Protein 4WZZ (pdb70)

Radius of gyration: 19.36 Å; Cα contacts (8 Å, |Δi|>4): 761; chains: 1; bounding box: 37×47×55 Å

B-factor: mean 23.38, std 11.38, range [6.38, 70.56]

Secondary structure (DSSP, 8-state):
-----EEEEE-S-SS-HHHHHHHHHHHHHHHHTT-EEEEE--SSSSHHHHHHHHHHHHHHT-SEEEE--SSSSTTHHHHHHHHHTT-EEEEESSPPPGGG-S-EEESS-HHHHHHH--HHHHHTTS-EEEEEEES-TT-HHHHHHHH------GGGTTEEEEEEEE-TT-HHHHHHHHHHHHHH-TT--EEEE-STTT--HHHHHHHTT-TTTSEEEES--TT--TTB-SSTT-SB---B--HHHHHHHHHHHHHHHHHTS--S-TT-EEE-S-TTSTBTTEEE-EE-TTSSEEEE----B---TTTHHHHHTT-

Organism: Lachnoclostridium phytofermentans (strain ATCC 700394 / DSM 18823 / ISDg) (NCBI:txid357809)

Structure (mmCIF, N/CA/C/O backbone):
data_4WZZ
#
_entry.id   4WZZ
#
_cell.length_a   87.625
_cell.length_b   87.625
_cell.length_c   83.982
_cell.angle_alpha   90.000
_cell.angle_beta   90.000
_cell.angle_gamma   90.000
#
_symmetry.space_group_name_H-M   'P 43 21 2'
#
loop_
_entity.id
_entity.type
_entity.pdbx_description
1 polymer 'Putative sugar ABC transporter, substrate-binding protein'
2 non-polymer alpha-L-rhamnopyranose
3 non-polymer 1,2-ETHANEDIOL
4 water water
#
loop_
_atom_site.group_PDB
_atom_site.id
_atom_site.type_symbol
_atom_site.label_atom_id
_atom_site.label_alt_id
_atom_site.label_comp_id
_atom_site.label_asym_id
_atom_site.label_entity_id
_atom_site.label_seq_id
_atom_site.pdbx_PDB_ins_code
_atom_site.Cartn_x
_atom_site.Cartn_y
_atom_site.Cartn_z
_atom_site.occupancy
_atom_site.B_iso_or_equiv
_atom_site.auth_seq_id
_atom_site.auth_comp_id
_atom_site.auth_asym_id
_atom_site.auth_atom_id
_atom_site.pdbx_PDB_model_num
ATOM 1 N N . TYR A 1 51 ? 76.125 23.973 39.947 1.00 33.07 47 TYR A N 1
ATOM 2 C CA . TYR A 1 51 ? 74.848 24.488 39.427 1.00 31.09 47 TYR A CA 1
ATOM 3 C C . TYR A 1 51 ? 73.650 23.558 39.588 1.00 32.08 47 TYR A C 1
ATOM 4 O O . TYR A 1 51 ? 72.551 23.863 39.114 1.00 25.61 47 TYR A O 1
ATOM 21 N N . ALA A 1 52 ? 73.837 22.423 40.247 1.00 29.86 48 ALA A N 1
ATOM 22 C CA . ALA A 1 52 ? 72.705 21.529 40.482 1.00 31.04 48 ALA A CA 1
ATOM 23 C C . ALA A 1 52 ? 71.626 22.294 41.241 1.00 27.60 48 ALA A C 1
ATOM 24 O O . ALA A 1 52 ? 71.927 23.059 42.159 1.00 28.53 48 ALA A O 1
ATOM 31 N N . THR A 1 53 ? 70.369 22.101 40.854 1.00 25.80 49 THR A N 1
ATOM 32 C CA . THR A 1 53 ? 69.274 22.812 41.502 1.00 25.54 49 THR A CA 1
ATOM 33 C C . THR A 1 53 ? 68.049 21.933 41.415 1.00 25.66 49 THR A C 1
ATOM 34 O O . THR A 1 53 ? 67.935 21.108 40.501 1.00 26.70 49 THR A O 1
ATOM 45 N N . THR A 1 54 ? 67.146 22.068 42.371 1.00 26.41 50 THR A N 1
ATOM 46 C CA . THR A 1 54 ? 65.831 21.447 42.223 1.00 26.16 50 THR A CA 1
ATOM 47 C C . THR A 1 54 ? 64.714 22.480 42.313 1.00 25.55 50 THR A C 1
ATOM 48 O O . THR A 1 54 ? 63.545 22.131 42.463 1.00 25.82 50 THR A O 1
ATOM 59 N N . ALA A 1 55 ? 65.072 23.749 42.154 1.00 24.80 51 ALA A N 1
ATOM 60 C CA . ALA A 1 55 ? 64.126 24.829 42.349 1.00 24.38 51 ALA A CA 1
ATOM 61 C C . ALA A 1 55 ? 63.306 25.083 41.091 1.00 26.21 51 ALA A C 1
ATOM 62 O O . ALA A 1 55 ? 63.569 24.510 40.029 1.00 22.83 51 ALA A O 1
ATOM 69 N N . THR A 1 56 ? 62.318 25.960 41.228 1.00 23.03 52 THR A N 1
ATOM 70 C CA . THR A 1 56 ? 61.428 26.300 40.128 1.00 22.14 52 THR A CA 1
ATOM 71 C C . THR A 1 56 ? 61.639 27.760 39.720 1.00 21.24 52 THR A C 1
ATOM 72 O O . THR A 1 56 ? 61.609 28.659 40.551 1.00 21.54 52 THR A O 1
ATOM 83 N N . TYR A 1 57 ? 61.864 27.974 38.431 1.00 20.26 53 TYR A N 1
ATOM 84 C CA . TYR A 1 57 ? 62.270 29.277 37.930 1.00 19.43 53 TYR A CA 1
ATOM 85 C C . TYR A 1 57 ? 61.287 29.737 36.871 1.00 22.32 53 TYR A C 1
ATOM 86 O O . TYR A 1 57 ? 61.089 29.031 35.885 1.00 20.70 53 TYR A O 1
ATOM 104 N N . ALA A 1 58 ? 60.671 30.896 37.093 1.00 20.09 54 ALA A N 1
ATOM 105 C CA . ALA A 1 58 ? 59.772 31.524 36.109 1.00 21.22 54 ALA A CA 1
ATOM 106 C C . ALA A 1 58 ? 60.508 32.552 35.279 1.00 16.89 54 ALA A C 1
ATOM 107 O O . ALA A 1 58 ? 61.125 33.475 35.828 1.00 19.10 54 ALA A O 1
ATOM 114 N N . ILE A 1 59 ? 60.429 32.432 33.952 1.00 16.16 55 ILE A N 1
ATOM 115 C CA . ILE A 1 59 ? 60.909 33.508 33.104 1.00 15.36 55 ILE A CA 1
ATOM 116 C C . ILE A 1 59 ? 59.704 34.155 32.462 1.00 15.01 55 ILE A C 1
ATOM 117 O O . ILE A 1 59 ? 58.839 33.481 31.911 1.00 16.22 55 ILE A O 1
ATOM 133 N N . ILE A 1 60 ? 59.650 35.474 32.586 1.00 14.82 56 ILE A N 1
ATOM 134 C CA . ILE A 1 60 ? 58.571 36.267 32.039 1.00 15.20 56 ILE A CA 1
ATOM 135 C C . ILE A 1 60 ? 59.181 37.170 30.995 1.00 13.78 56 ILE A C 1
ATOM 136 O O . ILE A 1 60 ? 59.917 38.100 31.324 1.00 13.75 56 ILE A O 1
ATOM 152 N N . VAL A 1 61 ? 58.961 36.846 29.730 1.00 13.25 57 VAL A N 1
ATOM 153 C CA . VAL A 1 61 ? 59.547 37.646 28.668 1.00 12.56 57 VAL A CA 1
ATOM 154 C C . VAL A 1 61 ? 58.677 38.891 28.437 1.00 12.45 57 VAL A C 1
ATOM 155 O O . VAL A 1 61 ? 57.676 39.067 29.100 1.00 12.94 57 VAL A O 1
ATOM 168 N N . LYS A 1 62 ? 59.058 39.760 27.506 1.00 13.54 58 LYS A N 1
ATOM 169 C CA . LYS A 1 62 ? 58.275 40.968 27.277 1.00 11.89 58 LYS A CA 1
ATOM 170 C C . LYS A 1 62 ? 56.884 40.638 26.734 1.00 12.00 58 LYS A C 1
ATOM 171 O O . LYS A 1 62 ? 55.890 41.220 27.137 1.00 13.67 58 LYS A O 1
ATOM 190 N N . SER A 1 63 ? 56.814 39.726 25.771 1.00 11.73 59 SER A N 1
ATOM 191 C CA . SER A 1 63 ? 55.564 39.509 25.062 1.00 11.89 59 SER A CA 1
ATOM 192 C C . SER A 1 63 ? 55.547 38.276 24.180 1.00 11.83 59 SER A C 1
ATOM 193 O O . SER A 1 63 ? 56.590 37.773 23.760 1.00 14.54 59 SER A O 1
ATOM 201 N N . ALA A 1 64 ? 54.331 37.826 23.897 1.00 12.28 60 ALA A N 1
ATOM 202 C CA . ALA A 1 64 ? 54.071 36.781 22.901 1.00 12.40 60 ALA A CA 1
ATOM 203 C C . ALA A 1 64 ? 54.333 37.297 21.490 1.00 11.90 60 ALA A C 1
ATOM 204 O O . ALA A 1 64 ? 54.345 38.496 21.257 1.00 16.33 60 ALA A O 1
ATOM 211 N N . GLY A 1 65 ? 54.514 36.363 20.563 1.00 11.96 61 GLY A N 1
A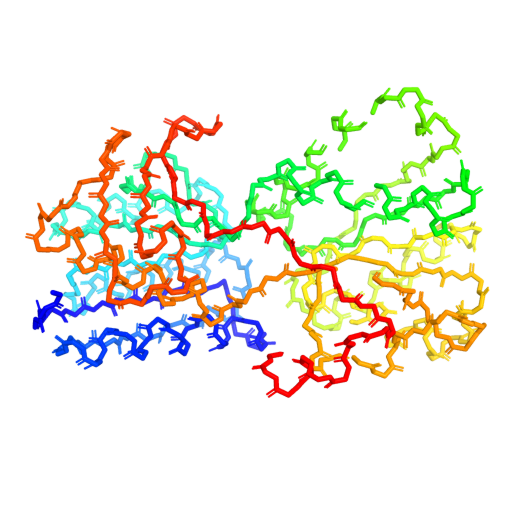TOM 212 C CA . GLY A 1 65 ? 54.501 36.690 19.155 1.00 15.39 61 GLY A CA 1
ATOM 213 C C . GLY A 1 65 ? 55.816 37.288 18.706 1.00 18.59 61 GLY A C 1
ATOM 214 O O . GLY A 1 65 ? 55.860 37.971 17.689 1.00 21.04 61 GLY A O 1
ATOM 218 N N . ASN A 1 66 ? 56.879 37.048 19.463 1.00 12.51 62 ASN A N 1
ATOM 219 C CA . ASN A 1 66 ? 58.201 37.618 19.149 1.00 11.01 62 ASN A CA 1
ATOM 220 C C . ASN A 1 66 ? 59.270 36.534 19.213 1.00 11.33 62 ASN A C 1
ATOM 221 O O . ASN A 1 66 ? 59.610 36.037 20.284 1.00 10.89 62 ASN A O 1
ATOM 232 N N . PRO A 1 67 ? 59.797 36.117 18.066 1.00 10.47 63 PRO A N 1
ATOM 233 C CA . PRO A 1 67 ? 60.764 35.021 18.056 1.00 10.75 63 PRO A CA 1
ATOM 234 C C . PRO A 1 67 ? 61.999 35.270 18.915 1.00 10.59 63 PRO A C 1
ATOM 235 O O . PRO A 1 67 ? 62.568 34.304 19.437 1.00 13.80 63 PRO A O 1
ATOM 246 N N . TYR A 1 68 ? 62.406 36.534 19.059 1.00 10.17 64 TYR A N 1
ATOM 247 C CA . TYR A 1 68 ? 63.548 36.855 19.903 1.00 10.16 64 TYR A CA 1
ATOM 248 C C . TYR A 1 68 ? 63.260 36.392 21.332 1.00 10.46 64 TYR A C 1
ATOM 249 O O . TYR A 1 68 ? 64.105 35.781 21.988 1.00 10.77 64 TYR A O 1
ATOM 267 N N . ASN A 1 69 ? 62.049 36.649 21.799 1.00 10.47 65 ASN A N 1
ATOM 268 C CA . ASN A 1 69 ? 61.686 36.275 23.166 1.00 12.33 65 ASN A CA 1
ATOM 269 C C . ASN A 1 69 ? 61.624 34.761 23.343 1.00 11.43 65 ASN A C 1
ATOM 270 O O . ASN A 1 69 ? 61.931 34.230 24.412 1.00 12.52 65 ASN A O 1
ATOM 281 N N . GLN A 1 70 ? 61.197 34.062 22.302 1.00 11.41 66 GLN A N 1
ATOM 282 C CA . GLN A 1 70 ? 61.165 32.603 22.365 1.00 11.99 66 GLN A CA 1
ATOM 283 C C . GLN A 1 70 ? 62.565 31.993 22.440 1.00 12.39 66 GLN A C 1
ATOM 284 O O . GLN A 1 70 ? 62.774 30.964 23.104 1.00 15.30 66 GLN A O 1
ATOM 298 N N . LYS A 1 71 ? 63.527 32.606 21.756 1.00 11.83 67 LYS A N 1
ATOM 299 C CA . LYS A 1 71 ? 64.896 32.095 21.787 1.00 13.16 67 LYS A CA 1
ATOM 300 C C . LYS A 1 71 ? 65.512 32.362 23.155 1.00 13.29 67 LYS A C 1
ATOM 301 O O . LYS A 1 71 ? 66.257 31.537 23.679 1.00 13.22 67 LYS A O 1
ATOM 320 N N . GLU A 1 72 ? 65.189 33.524 23.720 1.00 11.90 68 GLU A N 1
ATOM 321 C CA . GLU A 1 72 ? 65.624 33.878 25.063 1.00 12.13 68 GLU A CA 1
ATOM 322 C C . GLU A 1 72 ? 65.085 32.883 26.084 1.00 12.68 68 GLU A C 1
ATOM 323 O O . GLU A 1 72 ? 65.817 32.360 26.935 1.00 13.88 68 GLU A O 1
ATOM 335 N N . SER A 1 73 ? 63.801 32.603 26.003 1.00 12.66 69 SER A N 1
ATOM 336 C CA . SER A 1 73 ? 63.193 31.702 26.969 1.00 13.26 69 SER A CA 1
ATOM 337 C C . SER A 1 73 ? 63.669 30.249 26.775 1.00 15.85 69 SER A C 1
ATOM 338 O O . SER A 1 73 ? 63.810 29.512 27.745 1.00 17.54 69 SER A O 1
ATOM 346 N N . GLU A 1 74 ? 63.945 29.865 25.530 1.00 17.05 70 GLU A N 1
ATOM 347 C CA . GLU A 1 74 ? 64.505 28.545 25.224 1.00 19.62 70 GLU A CA 1
ATOM 348 C C . GLU A 1 74 ? 65.859 28.345 25.909 1.00 16.52 70 GLU A C 1
ATOM 349 O O . GLU A 1 74 ? 66.115 27.298 26.522 1.00 16.90 70 GLU A O 1
ATOM 361 N N . GLY A 1 75 ? 66.720 29.351 25.804 1.00 14.91 71 GLY A N 1
ATOM 362 C CA . GLY A 1 75 ? 68.048 29.289 26.382 1.00 15.56 71 GLY A CA 1
ATOM 363 C C . GLY A 1 75 ? 67.974 29.234 27.893 1.00 19.00 71 GLY A C 1
ATOM 364 O O . GLY A 1 75 ? 68.783 28.568 28.534 1.00 17.85 71 GLY A O 1
ATOM 368 N N . TYR A 1 76 ? 67.004 29.949 28.465 1.00 15.12 72 TYR A N 1
ATOM 369 C CA . TYR A 1 76 ? 66.828 29.982 29.910 1.00 17.29 72 TYR A CA 1
ATOM 370 C C . TYR A 1 76 ? 66.368 28.599 30.395 1.00 16.02 72 TYR A C 1
ATOM 371 O O . TYR A 1 76 ? 66.944 28.017 31.326 1.00 16.70 72 TYR A O 1
ATOM 389 N N . LYS A 1 77 ? 65.330 28.088 29.750 1.00 15.85 73 LYS A N 1
ATOM 390 C CA . LYS A 1 77 ? 64.765 26.791 30.090 1.00 16.58 73 LYS A CA 1
ATOM 391 C C . LYS A 1 77 ? 65.808 25.683 29.938 1.00 21.93 73 LYS A C 1
ATOM 392 O O . LYS A 1 77 ? 65.910 24.790 30.779 1.00 19.99 73 LYS A O 1
ATOM 411 N N . GLN A 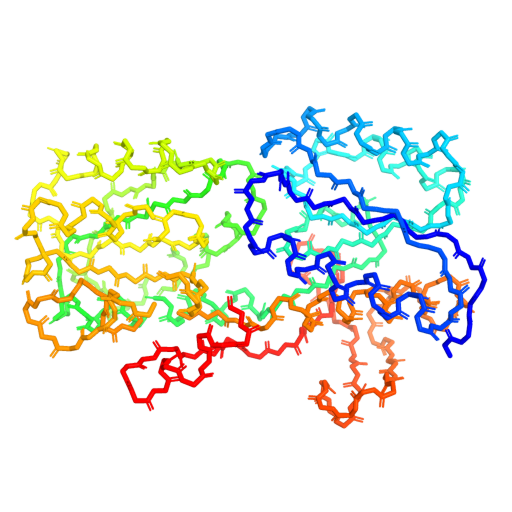1 78 ? 66.598 25.756 28.875 1.00 16.98 74 GLN A N 1
ATOM 412 C CA . GLN A 1 78 ? 67.562 24.701 28.601 1.00 20.21 74 GLN A CA 1
ATOM 413 C C . GLN A 1 78 ? 68.523 24.529 29.774 1.00 22.24 74 GLN A C 1
ATOM 414 O O . GLN A 1 78 ? 68.765 23.406 30.245 1.00 22.56 74 GLN A O 1
ATOM 428 N N . VAL A 1 79 ? 69.052 25.640 30.270 1.00 19.42 75 VAL A N 1
ATOM 429 C CA . VAL A 1 79 ? 70.034 25.587 31.359 1.00 20.19 75 VAL A CA 1
ATOM 430 C C . VAL A 1 79 ? 69.388 25.207 32.690 1.00 23.69 75 VAL A C 1
ATOM 431 O O . VAL A 1 79 ? 69.933 24.387 33.445 1.00 20.70 75 VAL A O 1
ATOM 444 N N . ILE A 1 80 ? 68.214 25.766 32.967 1.00 18.77 76 ILE A N 1
ATOM 445 C CA . ILE A 1 80 ? 67.514 25.442 34.196 1.00 19.36 76 ILE A CA 1
ATOM 446 C C . ILE A 1 80 ? 67.243 23.935 34.293 1.00 20.30 76 ILE A C 1
ATOM 447 O O . ILE A 1 80 ? 67.528 23.289 35.320 1.00 22.37 76 ILE A O 1
ATOM 463 N N . GLU A 1 81 ? 66.686 23.385 33.223 1.00 19.96 77 GLU A N 1
ATOM 464 C CA . GLU A 1 81 ? 66.327 21.971 33.158 1.00 20.80 77 GLU A CA 1
ATOM 465 C C . GLU A 1 81 ? 67.555 21.059 33.154 1.00 21.90 77 GLU A C 1
ATOM 466 O O . GLU A 1 81 ? 67.548 20.003 33.764 1.00 22.63 77 GLU A O 1
ATOM 478 N N . ALA A 1 82 ? 68.596 21.458 32.443 1.00 22.07 78 ALA A N 1
ATOM 479 C CA . ALA A 1 82 ? 69.814 20.653 32.377 1.00 25.97 78 ALA A CA 1
ATOM 480 C C . ALA A 1 82 ? 70.377 20.436 33.762 1.00 27.18 78 ALA A C 1
ATOM 481 O O . ALA A 1 82 ? 71.002 19.411 34.036 1.00 31.36 78 ALA A O 1
ATOM 488 N N . ASN A 1 83 ? 70.152 21.398 34.643 1.00 22.66 79 ASN A N 1
ATOM 489 C CA . ASN A 1 83 ? 70.728 21.344 35.976 1.00 24.48 79 ASN A CA 1
ATOM 490 C C . ASN A 1 83 ? 69.748 20.902 37.056 1.00 24.32 79 ASN A C 1
ATOM 491 O O . ASN A 1 83 ? 70.056 20.970 38.244 1.00 26.56 79 ASN A O 1
ATOM 502 N N . GLY A 1 84 ? 68.571 20.463 36.620 1.00 24.29 80 GLY A N 1
ATOM 503 C CA . GLY A 1 84 ? 67.631 19.781 37.496 1.00 24.53 80 GLY A CA 1
ATOM 504 C C . GLY A 1 84 ? 66.455 20.629 37.946 1.00 26.32 80 GLY A C 1
ATOM 505 O O . GLY A 1 84 ? 65.576 20.153 38.636 1.00 24.62 80 GLY A O 1
ATOM 509 N N . GLY A 1 85 ? 66.415 21.888 37.553 1.00 24.04 81 GLY A N 1
ATOM 510 C CA . GLY A 1 85 ? 65.301 22.723 37.961 1.00 22.57 81 GLY A CA 1
ATOM 511 C C . GLY A 1 85 ? 64.104 22.594 37.053 1.00 22.07 81 GLY A C 1
ATOM 512 O O . GLY A 1 85 ? 64.164 21.954 35.995 1.00 21.92 81 GLY A O 1
ATOM 516 N N . LYS A 1 86 ? 63.006 23.219 37.469 1.00 24.47 82 LYS A N 1
ATOM 517 C CA . LYS A 1 86 ? 61.803 23.321 36.658 1.00 21.47 82 LYS A CA 1
ATOM 518 C C . LYS A 1 86 ? 61.735 24.739 36.127 1.00 20.38 82 LYS A C 1
ATOM 519 O O . LYS A 1 86 ? 62.029 25.684 36.855 1.00 20.28 82 LYS A O 1
ATOM 538 N N . CYS A 1 87 ? 61.369 24.881 34.860 1.00 19.67 83 CYS A N 1
ATOM 539 C CA . CYS A 1 87 ? 61.223 26.207 34.271 1.00 18.69 83 CYS A CA 1
ATOM 540 C C . CYS A 1 87 ? 59.804 26.419 33.774 1.00 24.02 83 CYS A C 1
ATOM 541 O O . CYS A 1 87 ? 59.238 25.561 33.082 1.00 20.07 83 CYS A O 1
ATOM 549 N N . VAL A 1 88 ? 59.226 27.554 34.156 1.00 18.26 84 VAL A N 1
ATOM 550 C CA . VAL A 1 88 ? 57.909 27.944 33.674 1.00 18.12 84 VAL A CA 1
ATOM 551 C C . VAL A 1 88 ? 58.081 29.213 32.860 1.00 17.30 84 VAL A C 1
ATOM 552 O O . VAL A 1 88 ? 58.587 30.220 33.368 1.00 17.77 84 VAL A O 1
ATOM 565 N N . ILE A 1 89 ? 57.679 29.165 31.588 1.00 16.67 85 ILE A N 1
ATOM 566 C CA . ILE A 1 89 ? 57.781 30.342 30.712 1.00 16.35 85 ILE A CA 1
ATOM 567 C C . ILE A 1 89 ? 56.421 31.011 30.607 1.00 15.84 85 ILE A C 1
ATOM 568 O O . ILE A 1 89 ? 55.396 30.333 30.458 1.00 18.39 85 ILE A O 1
ATOM 584 N N . GLN A 1 90 ? 56.403 32.335 30.685 1.00 15.41 86 GLN A N 1
ATOM 585 C CA . GLN A 1 90 ? 55.204 33.098 30.415 1.00 15.45 86 GLN A CA 1
ATOM 586 C C . GLN A 1 90 ? 55.479 34.187 29.394 1.00 14.60 86 GLN A C 1
ATOM 587 O O . GLN A 1 90 ? 56.513 34.878 29.441 1.00 14.10 86 GLN A O 1
ATOM 601 N N . GLU A 1 91 ? 54.518 34.315 28.483 1.00 14.71 87 GLU A N 1
ATOM 602 C CA . GLU A 1 91 ? 54.548 35.295 27.415 1.00 13.87 87 GLU A CA 1
ATOM 603 C C . GLU A 1 91 ? 53.354 36.231 27.608 1.00 14.21 87 GLU A C 1
ATOM 604 O O . GLU A 1 91 ? 52.207 35.835 27.363 1.00 15.53 87 GLU A O 1
ATOM 616 N N . PRO A 1 92 ? 53.607 37.466 28.074 1.00 14.33 88 PRO A N 1
ATOM 617 C CA . PRO A 1 92 ? 52.495 38.428 28.176 1.00 14.43 88 PRO A CA 1
ATOM 618 C C . PRO A 1 92 ? 51.788 38.626 26.832 1.00 14.21 88 PRO A C 1
ATOM 619 O O . PRO A 1 92 ? 52.419 38.628 25.776 1.00 13.75 88 PRO A O 1
ATOM 630 N N . LYS A 1 93 ? 50.468 38.789 26.878 1.00 14.91 89 LYS A N 1
ATOM 631 C CA . LYS A 1 93 ? 49.673 38.951 25.662 1.00 19.42 89 LYS A CA 1
ATOM 632 C C . LYS A 1 93 ? 50.170 40.110 24.806 1.00 20.92 89 LYS A C 1
ATOM 633 O O . LYS A 1 93 ? 50.219 40.013 23.575 1.00 19.32 89 LYS A O 1
ATOM 652 N N A SER A 1 94 ? 50.537 41.201 25.471 0.20 20.50 90 SER A N 1
ATOM 653 N N B SER A 1 94 ? 50.520 41.209 25.460 0.80 20.19 90 SER A N 1
ATOM 654 C CA A SER A 1 94 ? 51.093 42.373 24.810 0.20 18.17 90 SER A CA 1
ATOM 655 C CA B SER A 1 94 ? 51.110 42.354 24.785 0.80 18.61 90 SER A CA 1
ATOM 656 C C A SER A 1 94 ? 52.278 42.892 25.618 0.20 16.30 90 SER A C 1
ATOM 657 C C B SER A 1 94 ? 52.279 42.884 25.611 0.80 15.24 90 SER A C 1
ATOM 658 O O A SER A 1 94 ? 52.432 42.551 26.792 0.20 16.69 90 SER A O 1
ATOM 659 O O B SER A 1 94 ? 52.425 42.543 26.788 0.80 15.68 90 SER A O 1
ATOM 674 N N . ALA A 1 95 ? 53.112 43.715 24.992 1.00 13.73 91 ALA A N 1
ATOM 675 C CA . ALA A 1 95 ? 54.318 44.205 25.638 1.00 13.12 91 ALA A CA 1
ATOM 676 C C . ALA A 1 95 ? 54.059 45.377 26.563 1.00 15.59 91 ALA A C 1
ATOM 677 O O . ALA A 1 95 ? 54.696 46.426 26.451 1.00 15.63 91 ALA A O 1
ATOM 685 N N . THR A 1 96 ? 53.133 45.175 27.491 1.00 15.70 92 THR A N 1
ATOM 686 C CA . THR A 1 96 ? 52.728 46.203 28.438 1.00 18.06 92 THR A CA 1
ATOM 687 C C . THR A 1 96 ? 52.972 45.774 29.878 1.00 18.89 92 THR A C 1
ATOM 688 O O . THR A 1 96 ? 53.099 44.587 30.183 1.00 18.32 92 THR A O 1
ATOM 699 N N . ALA A 1 97 ? 53.049 46.759 30.759 1.00 17.94 93 ALA A N 1
ATOM 700 C CA . ALA A 1 97 ? 53.174 46.508 32.190 1.00 19.21 93 ALA A CA 1
ATOM 701 C C . ALA A 1 97 ? 51.980 45.718 32.729 1.00 19.94 93 ALA A C 1
ATOM 702 O O . ALA A 1 97 ? 52.151 44.749 33.465 1.00 21.16 93 ALA A O 1
ATOM 709 N N . GLU A 1 98 ? 50.773 46.128 32.345 1.00 21.52 94 GLU A N 1
ATOM 710 C CA . GLU A 1 98 ? 49.559 45.463 32.809 1.00 24.17 94 GLU A CA 1
ATOM 711 C C . GLU A 1 98 ? 49.578 43.956 32.547 1.00 26.12 94 GLU A C 1
ATOM 712 O O . GLU A 1 98 ? 49.285 43.170 33.443 1.00 25.00 94 GLU A O 1
ATOM 724 N N . ASP A 1 99 ? 49.919 43.545 31.328 1.00 19.83 95 ASP A N 1
ATOM 725 C CA . ASP A 1 99 ? 49.888 42.124 31.012 1.00 18.64 95 ASP A CA 1
ATOM 726 C C . ASP A 1 99 ? 50.998 41.372 31.726 1.00 24.74 95 ASP A C 1
ATOM 727 O O . ASP A 1 99 ? 50.850 40.199 32.054 1.00 25.02 95 ASP A O 1
ATOM 736 N N . GLN A 1 100 ? 52.099 42.053 32.001 1.00 19.28 96 GLN A N 1
ATOM 737 C CA . GLN A 1 100 ? 53.192 41.453 32.753 1.00 24.66 96 GLN A CA 1
ATOM 738 C C . GLN A 1 100 ? 52.901 41.231 34.221 1.00 27.95 96 GLN A C 1
ATOM 739 O O . GLN A 1 100 ? 53.331 40.242 34.810 1.00 26.92 96 GLN A O 1
ATOM 753 N N . ILE A 1 101 ? 52.194 42.172 34.825 1.00 22.12 97 ILE A N 1
ATOM 754 C CA . ILE A 1 101 ? 51.834 42.065 36.210 1.00 23.05 97 ILE A CA 1
ATOM 755 C C . ILE A 1 101 ? 50.967 40.828 36.412 1.00 21.87 97 ILE A C 1
ATOM 756 O O . ILE A 1 101 ? 51.117 40.105 37.390 1.00 28.17 97 ILE A O 1
ATOM 772 N N . THR A 1 102 ? 50.074 40.566 35.466 1.00 22.48 98 THR A N 1
ATOM 773 C CA . THR A 1 102 ? 49.264 39.368 35.533 1.00 22.36 98 THR A CA 1
ATOM 774 C C . THR A 1 102 ? 50.174 38.134 35.593 1.00 22.01 98 THR A C 1
ATOM 775 O O . THR A 1 102 ? 49.933 37.219 36.373 1.00 23.16 98 THR A O 1
ATOM 786 N N . CYS A 1 103 ? 51.225 38.124 34.781 1.00 18.68 99 CYS A N 1
ATOM 787 C CA . CYS A 1 103 ? 52.156 36.990 34.780 1.00 20.71 99 CYS A CA 1
ATOM 788 C C . CYS A 1 103 ? 52.953 36.913 36.078 1.00 18.80 99 CYS A C 1
ATOM 789 O O . CYS A 1 103 ? 53.216 35.830 36.586 1.00 21.39 99 CYS A O 1
ATOM 797 N N . ILE A 1 104 ? 53.372 38.050 36.611 1.00 23.57 100 ILE A N 1
ATOM 798 C CA . ILE A 1 104 ? 54.112 38.026 37.872 1.00 19.56 100 ILE A CA 1
ATOM 799 C C . ILE A 1 104 ? 53.235 37.423 38.932 1.00 22.79 100 ILE A C 1
ATOM 800 O O . ILE A 1 104 ? 53.667 36.584 39.731 1.00 24.48 100 ILE A O 1
ATOM 816 N N . ASN A 1 105 ? 51.988 37.864 38.956 1.00 23.12 101 ASN A N 1
ATOM 817 C CA . ASN A 1 105 ? 51.061 37.363 39.954 1.00 22.69 101 ASN A CA 1
ATOM 818 C C . ASN A 1 105 ? 50.815 35.860 39.819 1.00 26.80 101 ASN A C 1
ATOM 819 O O . ASN A 1 105 ? 50.667 35.172 40.827 1.00 25.73 101 ASN A O 1
ATOM 830 N N . ASN A 1 106 ? 50.786 35.360 38.584 1.00 21.90 102 ASN A N 1
ATOM 831 C CA . ASN A 1 106 ? 50.642 33.927 38.351 1.00 23.14 102 ASN A CA 1
ATOM 832 C C . ASN A 1 106 ? 51.860 33.181 38.895 1.00 22.75 102 ASN A C 1
ATOM 833 O O . ASN A 1 106 ? 51.725 32.131 39.518 1.00 24.33 102 ASN A O 1
ATOM 844 N N . ALA A 1 107 ? 53.051 33.729 38.658 1.00 21.74 103 ALA A N 1
ATOM 845 C CA . ALA A 1 107 ? 54.267 33.090 39.139 1.00 23.12 103 ALA A CA 1
ATOM 846 C C . ALA A 1 107 ? 54.271 33.010 40.660 1.00 24.85 103 ALA A C 1
ATOM 847 O O . ALA A 1 107 ? 54.590 31.963 41.233 1.00 24.26 103 ALA A O 1
ATOM 854 N N . ILE A 1 108 ? 53.901 34.103 41.318 1.00 23.32 104 ILE A N 1
ATOM 855 C CA . ILE A 1 108 ? 53.847 34.106 42.778 1.00 24.79 104 ILE A CA 1
ATOM 856 C C . ILE A 1 108 ? 52.877 33.028 43.250 1.00 27.17 104 ILE A C 1
ATOM 857 O O . ILE A 1 108 ? 53.195 32.218 44.129 1.00 27.12 104 ILE A O 1
ATOM 873 N N . SER A 1 109 ? 51.698 33.012 42.634 1.00 25.89 105 SER A N 1
ATOM 874 C CA . SER A 1 109 ? 50.644 32.058 42.962 1.00 27.14 105 SER A CA 1
ATOM 875 C C . SER A 1 109 ? 51.116 30.610 42.821 1.00 29.64 105 SER A C 1
ATOM 876 O O . SER A 1 109 ? 50.650 29.735 43.534 1.00 29.58 105 SER A O 1
ATOM 884 N N . GLN A 1 110 ? 52.017 30.356 41.884 1.00 29.18 106 GLN A N 1
ATOM 885 C CA . GLN A 1 110 ? 52.529 29.006 41.678 1.00 32.37 106 GLN A CA 1
ATOM 886 C C . GLN A 1 110 ? 53.613 28.652 42.701 1.00 33.62 106 GLN A C 1
ATOM 887 O O . GLN A 1 110 ? 54.028 27.501 42.805 1.00 34.87 106 GLN A O 1
ATOM 901 N N . GLY A 1 111 ? 54.086 29.646 43.439 1.00 29.60 107 GLY A N 1
ATOM 902 C CA . GLY A 1 111 ? 55.075 29.410 44.478 1.00 30.71 107 GLY A CA 1
ATOM 903 C C . GLY A 1 111 ? 56.458 29.107 43.930 1.00 31.09 107 GLY A C 1
ATOM 904 O O . GLY A 1 111 ? 57.202 28.275 44.475 1.00 29.92 107 GLY A O 1
ATOM 908 N N . VAL A 1 112 ? 56.806 29.777 42.841 1.00 23.90 108 VAL A N 1
ATOM 909 C CA . VAL A 1 112 ? 58.133 29.619 42.253 1.00 23.11 108 VAL A CA 1
ATOM 910 C C . VAL A 1 112 ? 59.209 30.169 43.185 1.00 24.98 108 VAL A C 1
ATOM 911 O O . VAL A 1 112 ? 58.921 30.946 44.080 1.00 25.40 108 VAL A O 1
ATOM 924 N N . ASP A 1 113 ? 60.447 29.759 42.942 1.00 25.00 109 ASP A N 1
ATOM 925 C CA . ASP A 1 113 ? 61.584 30.158 43.763 1.00 24.07 109 ASP A CA 1
ATOM 926 C C . ASP A 1 113 ? 62.308 31.380 43.209 1.00 25.62 109 ASP A C 1
ATOM 927 O O . ASP A 1 113 ? 62.985 32.112 43.954 1.00 24.22 109 ASP A O 1
ATOM 936 N N . CYS A 1 114 ? 62.173 31.596 41.904 1.00 21.80 110 CYS A N 1
ATOM 937 C CA . CYS A 1 114 ? 62.905 32.653 41.224 1.00 21.03 110 CYS A CA 1
ATOM 938 C C . CYS A 1 114 ? 62.077 33.162 40.060 1.00 20.01 110 CYS A C 1
ATOM 939 O O . CYS A 1 114 ? 61.383 32.387 39.406 1.00 19.68 110 CYS A O 1
ATOM 947 N N . ILE A 1 115 ? 62.114 34.472 39.853 1.00 20.27 111 ILE A N 1
ATOM 948 C CA . ILE A 1 115 ? 61.514 35.108 38.681 1.00 20.74 111 ILE A CA 1
ATOM 949 C C . ILE A 1 115 ? 62.602 35.859 37.924 1.00 21.16 111 ILE A C 1
ATOM 950 O O . ILE A 1 115 ? 63.355 36.635 38.512 1.00 19.44 111 ILE A O 1
ATOM 966 N N . ALA A 1 116 ? 62.694 35.600 36.622 1.00 19.36 112 ALA A N 1
ATOM 967 C CA . ALA A 1 116 ? 63.583 36.342 35.742 1.00 16.43 112 ALA A CA 1
ATOM 968 C C . ALA A 1 116 ? 62.679 37.100 34.795 1.00 15.72 112 ALA A C 1
ATOM 969 O O . ALA A 1 116 ? 61.868 36.491 34.115 1.00 17.52 112 ALA A O 1
ATOM 976 N N . ILE A 1 117 ? 62.808 38.421 34.755 1.00 16.05 113 ILE A N 1
ATOM 977 C CA . ILE A 1 117 ? 61.868 39.219 33.989 1.00 16.99 113 ILE A CA 1
ATOM 978 C C . ILE A 1 117 ? 62.520 40.245 33.056 1.00 14.52 113 ILE A C 1
ATOM 979 O O . ILE A 1 117 ? 63.480 40.916 33.416 1.00 16.13 113 ILE A O 1
ATOM 995 N N . ALA A 1 118 ? 61.971 40.321 31.844 1.00 13.79 114 ALA A N 1
ATOM 996 C CA . ALA A 1 118 ? 62.343 41.318 30.846 1.00 13.23 114 ALA A CA 1
ATOM 997 C C . ALA A 1 118 ? 61.259 42.379 30.861 1.00 13.33 114 ALA A C 1
ATOM 998 O O . ALA A 1 118 ? 60.148 42.160 30.360 1.00 14.97 114 ALA A O 1
ATOM 1005 N N . ALA A 1 119 ? 61.573 43.516 31.479 1.00 14.70 115 ALA A N 1
ATOM 1006 C CA . ALA A 1 119 ? 60.561 44.487 31.865 1.00 14.24 115 ALA A CA 1
ATOM 1007 C C . ALA A 1 119 ? 59.959 45.271 30.729 1.00 16.28 115 ALA A C 1
ATOM 1008 O O . ALA A 1 119 ? 60.674 45.787 29.868 1.00 16.60 115 ALA A O 1
ATOM 1015 N N . ASN A 1 120 ? 58.637 45.390 30.752 1.00 14.27 116 ASN A N 1
ATOM 1016 C CA . ASN A 1 120 ? 57.921 46.241 29.797 1.00 13.67 116 ASN A CA 1
ATOM 1017 C C . ASN A 1 120 ? 57.791 47.673 30.286 1.00 17.49 116 ASN A C 1
ATOM 1018 O O . ASN A 1 120 ? 57.356 48.562 29.546 1.00 14.83 116 ASN A O 1
ATOM 1029 N N . ASP A 1 121 ? 58.178 47.897 31.534 1.00 17.51 117 ASP A N 1
ATOM 1030 C CA . ASP A 1 121 ? 58.161 49.233 32.132 1.00 17.60 117 ASP A CA 1
ATOM 1031 C C . ASP A 1 121 ? 59.139 49.179 33.290 1.00 19.99 117 ASP A C 1
ATOM 1032 O O . ASP A 1 121 ? 59.237 48.158 33.991 1.00 20.62 117 ASP A O 1
ATOM 1041 N N . THR A 1 122 ? 59.872 50.266 33.489 1.00 19.61 118 THR A N 1
ATOM 1042 C CA . THR A 1 122 ? 60.978 50.244 34.413 1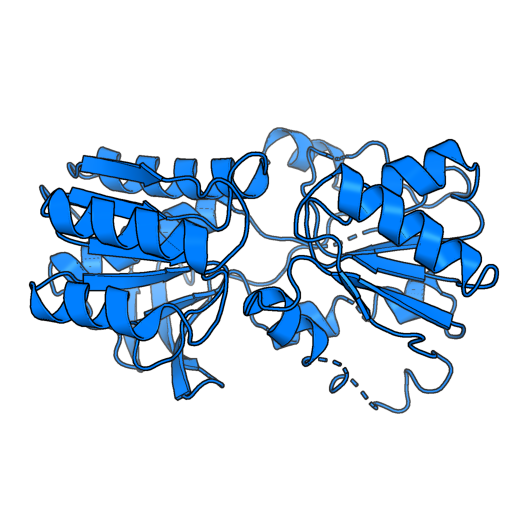.00 21.66 118 THR A CA 1
ATOM 1043 C C . THR A 1 122 ? 60.478 50.242 35.861 1.00 22.34 118 THR A C 1
ATOM 1044 O O . THR A 1 122 ? 61.107 49.646 36.744 1.00 26.90 118 THR A O 1
ATOM 1055 N N . ASP A 1 123 ? 59.334 50.885 36.082 1.00 26.59 119 ASP A N 1
ATOM 1056 C CA . ASP A 1 123 ? 58.845 51.161 37.436 1.00 24.15 119 ASP A CA 1
ATOM 1057 C C . ASP A 1 123 ? 57.508 50.501 37.822 1.00 33.06 119 ASP A C 1
ATOM 1058 O O . ASP A 1 123 ? 57.250 50.235 39.000 1.00 27.20 119 ASP A O 1
ATOM 1067 N N . ALA A 1 124 ? 56.653 50.268 36.838 1.00 26.40 120 ALA A N 1
ATOM 1068 C CA . ALA A 1 124 ? 55.288 49.805 37.083 1.00 23.53 120 ALA A CA 1
ATOM 1069 C C . ALA A 1 124 ? 55.233 48.410 37.688 1.00 24.60 120 ALA A C 1
ATOM 1070 O O . ALA A 1 124 ? 54.247 48.047 38.333 1.00 27.65 120 ALA A O 1
ATOM 1077 N N . LEU A 1 125 ? 56.290 47.630 37.499 1.00 23.51 121 LEU A N 1
ATOM 1078 C CA . LEU A 1 125 ? 56.308 46.261 38.005 1.00 25.12 121 LEU A CA 1
ATOM 1079 C C . LEU A 1 125 ? 56.743 46.179 39.466 1.00 24.10 121 LEU A C 1
ATOM 1080 O O . LEU A 1 125 ? 56.751 45.094 40.055 1.00 25.58 121 LEU A O 1
ATOM 1096 N N . GLU A 1 126 ? 57.111 47.319 40.051 1.00 25.71 122 GLU A N 1
ATOM 1097 C CA . GLU A 1 126 ? 57.794 47.302 41.333 1.00 27.18 122 GLU A CA 1
ATOM 1098 C C . GLU A 1 126 ? 56.902 46.731 42.445 1.00 27.40 122 GLU A C 1
ATOM 1099 O O . GLU A 1 126 ? 57.373 45.947 43.266 1.00 30.91 122 GLU A O 1
ATOM 1111 N N . PRO A 1 127 ? 55.624 47.125 42.489 1.00 28.96 123 PRO A N 1
ATOM 1112 C CA . PRO A 1 127 ? 54.818 46.536 43.570 1.00 31.33 123 PRO A CA 1
ATOM 1113 C C . PRO A 1 127 ? 54.697 45.010 43.487 1.00 32.99 123 PRO A C 1
ATOM 1114 O O . PRO A 1 127 ? 54.847 44.337 44.510 1.00 36.03 123 PRO A O 1
ATOM 1125 N N . ALA A 1 128 ? 54.437 44.470 42.301 1.00 28.14 124 ALA A N 1
ATOM 1126 C CA . ALA A 1 128 ? 54.266 43.028 42.180 1.00 28.02 124 ALA A CA 1
ATOM 1127 C C . ALA A 1 128 ? 55.573 42.294 42.471 1.00 29.07 124 ALA A C 1
ATOM 1128 O O . ALA A 1 128 ? 55.575 41.241 43.126 1.00 29.02 124 ALA A O 1
ATOM 1135 N N . LEU A 1 129 ? 56.687 42.856 41.996 1.00 26.69 125 LEU A N 1
ATOM 1136 C CA . LEU A 1 129 ? 57.984 42.227 42.188 1.00 26.40 125 LEU A CA 1
ATOM 1137 C C . LEU A 1 129 ? 58.440 42.338 43.633 1.00 27.91 125 LEU A C 1
ATOM 1138 O O . LEU A 1 129 ? 59.129 41.452 44.152 1.00 28.31 125 LEU A O 1
ATOM 1154 N N . THR A 1 130 ? 58.064 43.429 44.284 1.00 28.84 126 THR A N 1
ATOM 1155 C CA . THR A 1 130 ? 58.349 43.564 45.708 1.00 30.49 126 THR A CA 1
ATOM 1156 C C . THR A 1 130 ? 57.553 42.517 46.490 1.00 33.28 126 THR A C 1
ATOM 1157 O O . THR A 1 130 ? 58.078 41.902 47.417 1.00 34.95 126 THR A O 1
ATOM 1168 N N . GLU A 1 131 ? 56.294 42.312 46.111 1.00 31.86 127 GLU A N 1
ATOM 1169 C CA . GLU A 1 131 ? 55.469 41.277 46.737 1.00 33.09 127 GLU A CA 1
ATOM 1170 C C . GLU A 1 131 ? 56.123 39.911 46.550 1.00 32.64 127 GLU A C 1
ATOM 1171 O O . GLU A 1 131 ? 56.115 39.084 47.456 1.00 33.92 127 GLU A O 1
ATOM 1183 N N . ALA A 1 132 ? 56.668 39.665 45.363 1.00 30.90 128 ALA A N 1
ATOM 1184 C CA . ALA A 1 132 ? 57.387 38.416 45.103 1.00 31.49 128 ALA A CA 1
ATOM 1185 C C . ALA A 1 132 ? 58.552 38.289 46.081 1.00 31.57 128 ALA A C 1
ATOM 1186 O O . ALA A 1 132 ? 58.758 37.240 46.701 1.00 32.13 128 ALA A O 1
ATOM 1193 N N . LYS A 1 133 ? 59.308 39.372 46.222 1.00 30.99 129 LYS A N 1
ATOM 1194 C CA . LYS A 1 133 ? 60.447 39.371 47.118 1.00 31.77 129 LYS A CA 1
ATOM 1195 C C . LYS A 1 133 ? 59.991 39.124 48.553 1.00 33.86 129 LYS A C 1
ATOM 1196 O O . LYS A 1 133 ? 60.644 38.390 49.297 1.00 36.26 129 LYS A O 1
ATOM 1215 N N . ASN A 1 134 ? 58.865 39.722 48.935 1.00 34.71 130 ASN A N 1
ATOM 1216 C CA . ASN A 1 134 ? 58.330 39.538 50.288 1.00 38.19 130 ASN A CA 1
ATOM 1217 C C . ASN A 1 134 ? 57.945 38.077 50.571 1.00 38.33 130 ASN A C 1
ATOM 1218 O O . ASN A 1 134 ? 57.920 37.649 51.739 1.00 39.38 130 ASN A O 1
ATOM 1229 N N . GLN A 1 135 ? 57.653 37.320 49.512 1.00 36.35 131 GLN A N 1
ATOM 1230 C CA . GLN A 1 135 ? 57.301 35.904 49.630 1.00 36.95 131 GLN A CA 1
ATOM 1231 C C . GLN A 1 135 ? 58.539 35.014 49.548 1.00 37.90 131 GLN A C 1
ATOM 1232 O O . GLN A 1 135 ? 58.428 33.784 49.504 1.00 40.46 131 GLN A O 1
ATOM 1246 N N . GLY A 1 136 ? 59.715 35.636 49.503 1.00 35.91 132 GLY A N 1
ATOM 1247 C CA . GLY A 1 136 ? 60.969 34.904 49.457 1.00 38.72 132 GLY A CA 1
ATOM 1248 C C . GLY A 1 136 ? 61.430 34.533 48.057 1.00 34.51 132 GLY A C 1
ATOM 1249 O O . GLY A 1 136 ? 62.322 33.707 47.888 1.00 33.46 132 GLY A O 1
ATOM 1253 N N . ILE A 1 137 ? 60.845 35.149 47.042 1.00 32.34 133 ILE A N 1
ATOM 1254 C CA . ILE A 1 137 ? 61.240 34.861 45.665 1.00 30.53 133 ILE A CA 1
ATOM 1255 C C . ILE A 1 137 ? 62.401 35.740 45.170 1.00 29.39 133 ILE A C 1
ATOM 1256 O O . ILE A 1 137 ? 62.359 36.963 45.255 1.00 29.24 133 ILE A O 1
ATOM 1272 N N . HIS A 1 138 ? 63.444 35.092 44.667 1.00 28.69 134 HIS A N 1
ATOM 1273 C CA . HIS A 1 138 ? 64.560 35.805 44.064 1.00 27.58 134 HIS A CA 1
ATOM 1274 C C . HIS A 1 138 ? 64.096 36.448 42.773 1.00 26.00 134 HIS A C 1
ATOM 1275 O O . HIS A 1 138 ? 63.569 35.766 41.904 1.00 25.26 134 HIS A O 1
ATOM 1290 N N . VAL A 1 139 ? 64.308 37.753 42.638 1.00 25.66 135 VAL A N 1
ATOM 1291 C CA . VAL A 1 139 ? 63.974 38.416 41.375 1.00 24.10 135 VAL A CA 1
ATOM 1292 C C . VAL A 1 139 ? 65.234 38.838 40.624 1.00 23.02 135 VAL A C 1
ATOM 1293 O O . VAL A 1 139 ? 66.088 39.537 41.170 1.00 25.76 135 VAL A O 1
ATOM 1306 N N . LEU A 1 140 ? 65.324 38.407 39.373 1.00 21.75 136 LEU A N 1
ATOM 1307 C CA . LEU A 1 140 ? 66.414 38.754 38.467 1.00 20.66 136 LEU A CA 1
ATOM 1308 C C . LEU A 1 140 ? 65.764 39.387 37.235 1.00 20.12 136 LEU A C 1
ATOM 1309 O O . LEU A 1 140 ? 64.615 39.096 36.922 1.00 19.33 136 LEU A O 1
ATOM 1325 N N . SER A 1 141 ? 66.478 40.275 36.560 1.00 18.66 137 SER A N 1
ATOM 1326 C CA . SER A 1 141 ? 65.941 40.869 35.350 1.00 17.57 137 SER A CA 1
ATOM 1327 C C . SER A 1 141 ? 66.915 40.571 34.219 1.00 18.73 137 SER A C 1
ATOM 1328 O O . SER A 1 141 ? 68.111 40.423 34.465 1.00 18.24 137 SER A O 1
ATOM 1336 N N . LEU A 1 142 ? 66.394 40.454 32.991 1.00 16.26 138 LEU A N 1
ATOM 1337 C CA . LEU A 1 142 ? 67.214 40.263 31.798 1.00 18.72 138 LEU A CA 1
ATOM 1338 C C . LEU A 1 142 ? 66.595 41.024 30.631 1.00 13.67 138 LEU A C 1
ATOM 1339 O O . LEU A 1 142 ? 65.392 41.293 30.631 1.00 14.55 138 LEU A O 1
ATOM 1355 N N . ASP A 1 143 ? 67.433 41.344 29.644 1.00 12.92 139 ASP A N 1
ATOM 1356 C CA . ASP A 1 143 ? 67.000 41.904 28.344 1.00 13.04 139 ASP A CA 1
ATOM 1357 C C . ASP A 1 143 ? 66.549 43.351 28.477 1.00 13.04 139 ASP A C 1
ATOM 1358 O O . ASP A 1 143 ? 67.044 44.240 27.769 1.00 13.82 139 ASP A O 1
ATOM 1367 N N . SER A 1 144 ? 65.598 43.583 29.368 1.00 13.23 140 SER A N 1
ATOM 1368 C CA . SER A 1 144 ? 65.067 44.916 29.623 1.00 13.18 140 SER A CA 1
ATOM 1369 C C . SER A 1 144 ? 64.888 45.062 31.136 1.00 14.31 140 SER A C 1
ATOM 1370 O O . SER A 1 144 ? 64.179 44.278 31.774 1.00 14.83 140 SER A O 1
ATOM 1378 N N . ALA A 1 145 ? 65.557 46.049 31.711 1.00 15.76 141 ALA A N 1
ATOM 1379 C CA . ALA A 1 145 ? 65.698 46.103 33.169 1.00 16.41 141 ALA A CA 1
ATOM 1380 C C . ALA A 1 145 ? 64.449 46.611 33.890 1.00 17.66 141 ALA A C 1
ATOM 1381 O O . ALA A 1 145 ? 63.828 47.596 33.475 1.00 17.11 141 ALA A O 1
ATOM 1388 N N . THR A 1 146 ? 64.112 45.952 34.999 1.00 17.64 142 THR A N 1
ATOM 1389 C CA . THR A 1 146 ? 63.263 46.564 36.003 1.00 20.58 142 THR A CA 1
ATOM 1390 C C . THR A 1 146 ? 64.158 47.548 36.729 1.00 23.04 142 THR A C 1
ATOM 1391 O O . THR A 1 146 ? 65.379 47.504 36.586 1.00 24.69 142 THR A O 1
ATOM 1402 N N . ASN A 1 147 ? 63.574 48.412 37.536 1.00 23.59 143 ASN A N 1
ATOM 1403 C CA . ASN A 1 147 ? 64.417 49.351 38.265 1.00 25.90 143 ASN A CA 1
ATOM 1404 C C . ASN A 1 147 ? 65.294 48.651 39.321 1.00 26.11 143 ASN A C 1
ATOM 1405 O O . ASN A 1 147 ? 65.180 47.452 39.526 1.00 24.13 143 ASN A O 1
ATOM 1416 N N . ALA A 1 148 ? 66.195 49.393 39.965 1.00 22.56 144 ALA A N 1
ATOM 1417 C CA . ALA A 1 148 ? 67.177 48.782 40.872 1.00 23.63 144 ALA A CA 1
ATOM 1418 C C . ALA A 1 148 ? 66.551 48.218 42.147 1.00 29.35 144 ALA A C 1
ATOM 1419 O O . ALA A 1 148 ? 67.099 47.297 42.757 1.00 33.38 144 ALA A O 1
ATOM 1426 N N . ASN A 1 149 ? 65.418 48.785 42.539 1.00 25.30 145 ASN A N 1
ATOM 1427 C CA . ASN A 1 149 ? 64.699 48.360 43.741 1.00 26.71 145 ASN A CA 1
ATOM 1428 C C . ASN A 1 149 ? 63.842 47.125 43.518 1.00 28.34 145 ASN A C 1
ATOM 1429 O O . ASN A 1 149 ? 63.281 46.572 44.472 1.00 32.28 145 ASN A O 1
ATOM 1440 N N . SER A 1 150 ? 63.729 46.707 42.263 1.00 25.01 146 SER A N 1
ATOM 1441 C CA . SER A 1 150 ? 62.831 45.630 41.876 1.00 27.51 146 SER A CA 1
ATOM 1442 C C . SER A 1 150 ? 63.568 44.342 41.515 1.00 29.43 146 SER A C 1
ATOM 1443 O O . SER A 1 150 ? 62.955 43.413 40.991 1.00 36.09 146 SER A O 1
ATOM 1451 N N . ARG A 1 151 ? 64.873 44.290 41.761 1.00 24.05 147 ARG A N 1
ATOM 1452 C CA . ARG A 1 151 ? 65.687 43.160 41.309 1.00 23.41 147 ARG A CA 1
ATOM 1453 C C . ARG A 1 151 ? 66.938 42.986 42.160 1.00 24.19 147 ARG A C 1
ATOM 1454 O O . ARG A 1 151 ? 67.342 43.902 42.874 1.00 25.65 147 ARG A O 1
ATOM 1475 N N . LYS A 1 152 ? 67.558 41.815 42.080 1.00 25.51 148 LYS A N 1
ATOM 1476 C CA . LYS A 1 152 ? 68.849 41.615 42.723 1.00 25.73 148 LYS A CA 1
ATOM 1477 C C . LYS A 1 152 ? 69.978 41.885 41.725 1.00 25.40 148 LYS A C 1
ATOM 1478 O O . LYS A 1 152 ? 71.078 42.269 42.127 1.00 24.65 148 LYS A O 1
ATOM 1497 N N . VAL A 1 153 ? 69.698 41.723 40.431 1.00 22.22 149 VAL A N 1
ATOM 1498 C CA . VAL A 1 153 ? 70.699 41.959 39.399 1.00 21.17 149 VAL A CA 1
ATOM 1499 C C . VAL A 1 153 ? 70.026 42.002 38.027 1.00 21.70 149 VAL A C 1
ATOM 1500 O O . VAL A 1 153 ? 68.959 41.429 37.858 1.00 19.89 149 VAL A O 1
ATOM 1513 N N . PHE A 1 154 ? 70.656 42.697 37.082 1.00 20.64 150 PHE A N 1
ATOM 1514 C CA . PHE A 1 154 ? 70.189 42.753 35.684 1.00 17.65 150 PHE A CA 1
ATOM 1515 C C . PHE A 1 154 ? 71.186 42.048 34.790 1.00 20.35 150 PHE A C 1
ATOM 1516 O O . PHE A 1 154 ? 72.401 42.232 34.921 1.00 22.21 150 PHE A O 1
ATOM 1533 N N . VAL A 1 155 ? 70.683 41.218 33.889 1.00 16.18 151 VAL A N 1
ATOM 1534 C CA . VAL A 1 155 ? 71.539 40.531 32.934 1.00 17.08 151 VAL A CA 1
ATOM 1535 C C . VAL A 1 155 ? 71.350 41.235 31.614 1.00 15.34 151 VAL A C 1
ATOM 1536 O O . VAL A 1 155 ? 70.284 41.147 30.998 1.00 15.97 151 VAL A O 1
ATOM 1549 N N . ASN A 1 156 ? 72.397 41.948 31.199 1.00 17.09 152 ASN A N 1
ATOM 1550 C CA . ASN A 1 156 ? 72.356 42.841 30.022 1.00 17.49 152 ASN A CA 1
ATOM 1551 C C . ASN A 1 156 ? 73.080 42.182 28.854 1.00 13.83 152 ASN A C 1
ATOM 1552 O O . ASN A 1 156 ? 74.200 41.664 29.012 1.00 17.32 152 ASN A O 1
ATOM 1563 N N . GLN A 1 157 ? 72.424 42.164 27.685 1.00 11.88 153 GLN A N 1
ATOM 1564 C CA . GLN A 1 157 ? 72.960 41.550 26.471 1.00 12.78 153 GLN A CA 1
ATOM 1565 C C . GLN A 1 157 ? 74.270 42.168 26.012 1.00 13.80 153 GLN A C 1
ATOM 1566 O O . GLN A 1 157 ? 75.120 41.501 25.440 1.00 14.42 153 GLN A O 1
ATOM 1580 N N . ALA A 1 158 ? 74.430 43.460 26.249 1.00 11.99 154 ALA A N 1
ATOM 1581 C CA . ALA A 1 158 ? 75.644 44.167 25.841 1.00 13.25 154 ALA A CA 1
ATOM 1582 C C . ALA A 1 158 ? 75.679 45.464 26.606 1.00 14.51 154 ALA A C 1
ATOM 1583 O O . ALA A 1 158 ? 74.677 45.867 27.180 1.00 15.25 154 ALA A O 1
ATOM 1590 N N . GLY A 1 159 ? 76.830 46.131 26.656 1.00 14.77 155 GLY A N 1
ATOM 1591 C CA . GLY A 1 159 ? 76.857 47.443 27.261 1.00 15.22 155 GLY A CA 1
ATOM 1592 C C . GLY A 1 159 ? 75.879 48.380 26.547 1.00 12.38 155 GLY A C 1
ATOM 1593 O O . GLY A 1 159 ? 75.845 48.466 25.319 1.00 11.75 155 GLY A O 1
ATOM 1597 N N . THR A 1 160 ? 75.085 49.108 27.320 1.00 14.30 156 THR A N 1
ATOM 1598 C CA . THR A 1 160 ? 74.127 50.050 26.740 1.00 12.49 156 THR A CA 1
ATOM 1599 C C . THR A 1 160 ? 74.827 51.015 25.783 1.00 12.36 156 THR A C 1
ATOM 1600 O O . THR A 1 160 ? 74.391 51.263 24.656 1.00 13.91 156 THR A O 1
ATOM 1611 N N . THR A 1 161 ? 75.965 51.546 26.232 1.00 12.96 157 THR A N 1
ATOM 1612 C CA . THR A 1 161 ? 76.748 52.437 25.392 1.00 12.99 157 THR A CA 1
ATOM 1613 C C . THR A 1 161 ? 77.268 51.776 24.125 1.00 12.34 157 THR A C 1
ATOM 1614 O O . THR A 1 161 ? 77.350 52.409 23.072 1.00 12.20 157 THR A O 1
ATOM 1625 N N . GLN A 1 162 ? 77.672 50.515 24.244 1.00 12.80 158 GLN A N 1
ATOM 1626 C CA . GLN A 1 162 ? 78.196 49.817 23.084 1.00 11.83 158 GLN A CA 1
ATOM 1627 C C . GLN A 1 162 ? 77.146 49.718 21.972 1.00 12.27 158 GLN A C 1
ATOM 1628 O O . GLN A 1 162 ? 77.449 49.869 20.798 1.00 11.87 158 GLN A O 1
ATOM 1642 N N . ILE A 1 163 ? 75.907 49.462 22.358 1.00 11.75 159 ILE A N 1
ATOM 1643 C CA . ILE A 1 163 ? 74.815 49.359 21.385 1.00 12.35 159 ILE A CA 1
ATOM 1644 C C . ILE A 1 163 ? 74.565 50.745 20.782 1.00 11.61 159 ILE A C 1
ATOM 1645 O O . ILE A 1 163 ? 74.448 50.886 19.588 1.00 10.51 159 ILE A O 1
ATOM 1661 N N . ALA A 1 164 ? 74.496 51.771 21.624 1.00 10.88 160 ALA A N 1
ATOM 1662 C CA . ALA A 1 164 ? 74.261 53.120 21.115 1.00 10.87 160 ALA A CA 1
ATOM 1663 C C . ALA A 1 164 ? 75.341 53.589 20.141 1.00 11.18 160 ALA A C 1
ATOM 1664 O O . ALA A 1 164 ? 75.062 54.222 19.107 1.00 11.73 160 ALA A O 1
ATOM 1671 N N . GLN A 1 165 ? 76.586 53.310 20.494 1.00 11.25 161 GLN A N 1
ATOM 1672 C CA . GLN A 1 165 ? 77.709 53.731 19.691 1.00 12.27 161 GLN A CA 1
ATOM 1673 C C . GLN A 1 165 ? 77.732 52.985 18.356 1.00 12.18 161 GLN A C 1
ATOM 1674 O O . GLN A 1 165 ? 77.933 53.584 17.292 1.00 13.65 161 GLN A O 1
ATOM 1688 N N . ALA A 1 166 ? 77.471 51.678 18.389 1.00 14.86 162 ALA A N 1
ATOM 1689 C CA . ALA A 1 166 ? 77.429 50.896 17.155 1.00 12.23 162 ALA A CA 1
ATOM 1690 C C . ALA A 1 166 ? 76.362 51.458 16.232 1.00 11.02 162 ALA A C 1
ATOM 1691 O O . ALA A 1 166 ? 76.571 51.631 15.029 1.00 11.35 162 ALA A O 1
ATOM 1698 N N . LEU A 1 167 ? 75.184 51.726 16.781 1.00 9.38 163 LEU A N 1
ATOM 1699 C CA . LEU A 1 167 ? 74.104 52.237 15.967 1.00 9.14 163 LEU A CA 1
ATOM 1700 C C . LEU A 1 167 ? 74.381 53.619 15.404 1.00 11.32 163 LEU A C 1
ATOM 1701 O O . LEU A 1 167 ? 74.111 53.876 14.239 1.00 9.56 163 LEU A O 1
ATOM 1734 N N . ASP A 1 169 ? 77.278 54.998 14.767 1.00 14.26 165 ASP A N 1
ATOM 1735 C CA . ASP A 1 169 ? 78.307 54.865 13.735 1.00 14.80 165 ASP A CA 1
ATOM 1736 C C . ASP A 1 169 ? 77.714 54.236 12.484 1.00 10.52 165 ASP A C 1
ATOM 1737 O O . ASP A 1 169 ? 78.068 54.636 11.374 1.00 12.69 165 ASP A O 1
ATOM 1746 N N . ALA A 1 170 ? 76.777 53.293 12.643 1.00 11.00 166 ALA A N 1
ATOM 1747 C CA . ALA A 1 170 ? 76.087 52.724 11.503 1.00 11.25 166 ALA A CA 1
ATOM 1748 C C . ALA A 1 170 ? 75.295 53.765 10.753 1.00 13.23 166 ALA A C 1
ATOM 1749 O O . ALA A 1 170 ? 75.364 53.859 9.524 1.00 12.53 166 ALA A O 1
ATOM 1756 N N . ILE A 1 171 ? 74.540 54.581 11.477 1.00 11.70 167 ILE A N 1
ATOM 1757 C CA . ILE A 1 171 ? 73.760 55.630 10.817 1.00 10.49 167 ILE A CA 1
ATOM 1758 C C . ILE A 1 171 ? 74.674 56.594 10.062 1.00 11.13 167 ILE A C 1
ATOM 1759 O O . ILE A 1 171 ? 74.402 56.956 8.923 1.00 13.47 167 ILE A O 1
ATOM 1775 N N . LEU A 1 172 ? 75.773 56.983 10.696 1.00 13.25 168 LEU A N 1
ATOM 1776 C CA . LEU A 1 172 ? 76.691 57.931 10.094 1.00 14.28 168 LEU A CA 1
ATOM 1777 C C . LEU A 1 172 ? 77.258 57.363 8.784 1.00 17.12 168 LEU A C 1
ATOM 1778 O O . LEU A 1 172 ? 77.407 58.070 7.799 1.00 15.99 168 LEU A O 1
ATOM 1794 N N . ASP A 1 173 ? 77.602 56.083 8.811 1.00 14.98 169 ASP A N 1
ATOM 1795 C CA . ASP A 1 173 ? 78.166 55.402 7.652 1.00 17.58 169 ASP A CA 1
ATOM 1796 C C . ASP A 1 173 ? 77.134 55.260 6.548 1.00 16.81 169 ASP A C 1
ATOM 1797 O O . ASP A 1 173 ? 77.332 55.702 5.415 1.00 17.26 169 ASP A O 1
ATOM 1806 N N . ILE A 1 174 ? 76.006 54.645 6.893 1.00 14.85 170 ILE A N 1
ATOM 1807 C CA . ILE A 1 174 ? 74.997 54.284 5.917 1.00 13.67 170 ILE A CA 1
ATOM 1808 C C . ILE A 1 174 ? 74.325 55.513 5.274 1.00 19.00 170 ILE A C 1
ATOM 1809 O O . ILE A 1 174 ? 73.921 55.468 4.111 1.00 21.68 170 ILE A O 1
ATOM 1825 N N . SER A 1 175 ? 74.224 56.612 6.017 1.00 16.14 171 SER A N 1
ATOM 1826 C CA . SER A 1 175 ? 73.625 57.836 5.509 1.00 13.57 171 SER A CA 1
ATOM 1827 C C . SER A 1 175 ? 74.551 58.541 4.540 1.00 15.86 171 SER A C 1
ATOM 1828 O O . SER A 1 175 ? 74.121 59.455 3.858 1.00 21.11 171 SER A O 1
ATOM 1836 N N . GLY A 1 176 ? 75.824 58.162 4.511 1.00 18.28 172 GLY A N 1
ATOM 1837 C CA . GLY A 1 176 ? 76.822 58.914 3.762 1.00 24.53 172 GLY A CA 1
ATOM 1838 C C . GLY A 1 176 ? 77.415 60.094 4.518 1.00 28.58 172 GLY A C 1
ATOM 1839 O O . GLY A 1 176 ? 78.210 60.862 3.970 1.00 28.37 172 GLY A O 1
ATOM 1843 N N . GLY A 1 177 ? 77.031 60.259 5.782 1.00 16.98 173 GLY A N 1
ATOM 1844 C CA . GLY A 1 177 ? 77.638 61.261 6.631 1.00 18.22 173 GLY A CA 1
ATOM 1845 C C . GLY A 1 177 ? 76.735 62.421 7.015 1.00 18.56 173 GLY A C 1
ATOM 1846 O O . GLY A 1 177 ? 77.124 63.262 7.816 1.00 21.69 173 GLY A O 1
ATOM 1850 N N . SER A 1 178 ? 75.543 62.479 6.428 1.00 18.44 174 SER A N 1
ATOM 1851 C CA . SER A 1 178 ? 74.601 63.570 6.687 1.00 19.09 174 SER A CA 1
ATOM 1852 C C . SER A 1 178 ? 73.192 63.123 6.366 1.00 21.37 174 SER A C 1
ATOM 1853 O O . SER A 1 178 ? 72.982 62.147 5.651 1.00 20.89 174 SER A O 1
ATOM 1861 N N . GLY A 1 179 ? 72.229 63.861 6.879 1.00 17.28 175 GLY A N 1
ATOM 1862 C CA . GLY A 1 179 ? 70.843 63.615 6.525 1.00 18.50 175 GLY A CA 1
ATOM 1863 C C . GLY A 1 179 ? 69.945 63.303 7.692 1.00 15.10 175 GLY A C 1
ATOM 1864 O O . GLY A 1 179 ? 70.395 63.164 8.836 1.00 14.82 175 GLY A O 1
ATOM 1868 N N . ASP A 1 180 ? 68.663 63.159 7.373 1.00 14.72 176 ASP A N 1
ATOM 1869 C CA . ASP A 1 180 ? 67.645 62.903 8.370 1.00 14.67 176 ASP A CA 1
ATOM 1870 C C . ASP A 1 180 ? 67.551 61.422 8.666 1.00 12.41 176 ASP A C 1
ATOM 1871 O O . ASP A 1 180 ? 67.738 60.574 7.780 1.00 12.50 176 ASP A O 1
ATOM 1880 N N . TRP A 1 181 ? 67.280 61.092 9.925 1.00 12.16 177 TRP A N 1
ATOM 1881 C CA . TRP A 1 181 ? 67.056 59.715 10.295 1.00 11.48 177 TRP A CA 1
ATOM 1882 C C . TRP A 1 181 ? 66.004 59.677 11.395 1.00 11.34 177 TRP A C 1
ATOM 1883 O O . TRP A 1 181 ? 65.655 60.703 11.986 1.00 12.03 177 TRP A O 1
ATOM 1904 N N . ALA A 1 182 ? 65.445 58.496 11.610 1.00 10.70 178 ALA A N 1
ATOM 19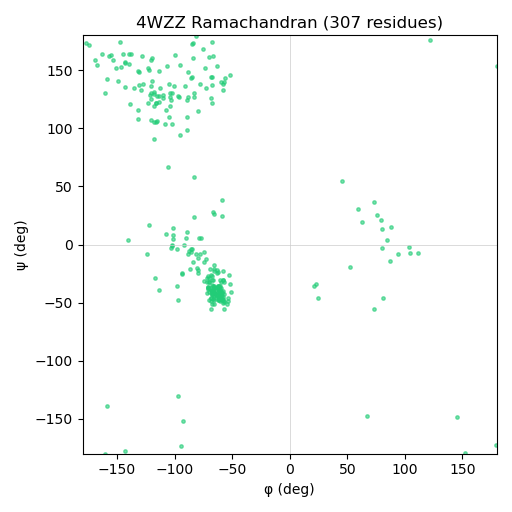05 C CA . ALA A 1 182 ? 64.399 58.315 12.600 1.00 10.75 178 ALA A CA 1
ATOM 1906 C C . ALA A 1 182 ? 64.602 57.012 13.359 1.00 10.52 178 ALA A C 1
ATOM 1907 O O . ALA A 1 182 ? 65.233 56.087 12.866 1.00 9.56 178 ALA A O 1
ATOM 1914 N N . VAL A 1 183 ? 64.070 56.967 14.578 1.00 10.34 179 VAL A N 1
ATOM 1915 C CA . VAL A 1 183 ? 64.045 55.736 15.352 1.00 9.89 179 VAL A CA 1
ATOM 1916 C C . VAL A 1 183 ? 62.658 55.117 15.304 1.00 10.49 179 VAL A C 1
ATOM 1917 O O . VAL A 1 183 ? 61.651 55.792 15.546 1.00 10.57 179 VAL A O 1
ATOM 1930 N N . LEU A 1 184 ? 62.616 53.829 14.991 1.00 9.15 180 LEU A N 1
ATOM 1931 C CA . LEU A 1 184 ? 61.407 53.032 15.147 1.00 9.06 180 LEU A CA 1
ATOM 1932 C C . LEU A 1 184 ? 61.686 52.122 16.327 1.00 9.15 180 LEU A C 1
ATOM 1933 O O . LEU A 1 184 ? 62.460 51.159 16.225 1.00 8.47 180 LEU A O 1
ATOM 1949 N N . SER A 1 185 ? 61.083 52.478 17.458 1.00 9.50 181 SER A N 1
ATOM 1950 C CA . SER A 1 185 ? 61.300 51.743 18.700 1.00 9.59 181 SER A CA 1
ATOM 1951 C C . SER A 1 185 ? 60.220 50.678 18.907 1.00 10.31 181 SER A C 1
ATOM 1952 O O . SER A 1 185 ? 59.376 50.419 18.024 1.00 9.87 181 SER A O 1
ATOM 1960 N N . ALA A 1 186 ? 60.257 50.059 20.080 1.00 10.73 182 ALA A N 1
ATOM 1961 C CA . ALA A 1 186 ? 59.243 49.097 20.495 1.00 10.29 182 ALA A CA 1
ATOM 1962 C C . ALA A 1 186 ? 58.217 49.832 21.379 1.00 13.93 182 ALA A C 1
ATOM 1963 O O . ALA A 1 186 ? 57.721 50.878 20.983 1.00 12.70 182 ALA A O 1
ATOM 1970 N N . ALA A 1 187 ? 57.881 49.307 22.558 1.00 11.35 183 ALA A N 1
ATOM 1971 C CA . ALA A 1 187 ? 56.978 50.028 23.457 1.00 13.78 183 ALA A CA 1
ATOM 1972 C C . ALA A 1 187 ? 57.669 51.279 23.971 1.00 13.92 183 ALA A C 1
ATOM 1973 O O . ALA A 1 187 ? 58.868 51.257 24.246 1.00 14.74 183 ALA A O 1
ATOM 1980 N N . SER A 1 188 ? 56.905 52.355 24.145 1.00 17.59 184 SER A N 1
ATOM 1981 C CA . SER A 1 188 ? 57.437 53.610 24.653 1.00 14.40 184 SER A CA 1
ATOM 1982 C C . SER A 1 188 ? 57.926 53.507 26.098 1.00 14.55 184 SER A C 1
ATOM 1983 O O . SER A 1 188 ? 58.672 54.357 26.563 1.00 15.94 184 SER A O 1
ATOM 1991 N N . THR A 1 189 ? 57.488 52.464 26.805 1.00 14.93 185 THR A N 1
ATOM 1992 C CA . THR A 1 189 ? 57.884 52.237 28.179 1.00 15.41 185 THR A CA 1
ATOM 1993 C C . THR A 1 189 ? 59.020 51.229 28.351 1.00 14.83 185 THR A C 1
ATOM 1994 O O . THR A 1 189 ? 59.503 51.041 29.475 1.00 15.39 185 THR A O 1
ATOM 2005 N N . ALA A 1 190 ? 59.466 50.607 27.261 1.00 14.08 186 ALA A N 1
ATOM 2006 C CA . ALA A 1 190 ? 60.454 49.543 27.354 1.00 15.96 186 ALA A CA 1
ATOM 2007 C C . ALA A 1 190 ? 61.786 50.093 27.814 1.00 13.96 186 ALA A C 1
ATOM 2008 O O . ALA A 1 190 ? 62.372 50.978 27.194 1.00 13.16 186 ALA A O 1
ATOM 2015 N N . THR A 1 191 ? 62.273 49.562 28.918 1.00 14.26 187 THR A N 1
ATOM 2016 C CA . THR A 1 191 ? 63.507 50.057 29.496 1.00 14.20 187 THR A CA 1
ATOM 2017 C C . THR A 1 191 ? 64.673 49.968 28.546 1.00 13.36 187 THR A C 1
ATOM 2018 O O . THR A 1 191 ? 65.458 50.911 28.453 1.00 13.55 187 THR A O 1
ATOM 2029 N N . ASN A 1 192 ? 64.822 48.830 27.866 1.00 12.64 188 ASN A N 1
ATOM 2030 C CA . ASN A 1 192 ? 65.995 48.673 27.014 1.00 13.42 188 ASN A CA 1
ATOM 2031 C C . ASN A 1 192 ? 66.007 49.628 25.831 1.00 12.18 188 ASN A C 1
ATOM 2032 O O . ASN A 1 192 ? 67.006 50.331 25.618 1.00 11.79 188 ASN A O 1
ATOM 2043 N N . GLN A 1 193 ? 64.938 49.693 25.055 1.00 11.20 189 GLN A N 1
ATOM 2044 C CA . GLN A 1 193 ? 64.954 50.650 23.943 1.00 12.86 189 GLN A CA 1
ATOM 2045 C C . GLN A 1 193 ? 65.147 52.050 24.460 1.00 11.55 189 GLN A C 1
ATOM 2046 O O . GLN A 1 193 ? 65.870 52.836 23.881 1.00 11.46 189 GLN A O 1
ATOM 2060 N N . ASN A 1 194 ? 64.497 52.392 25.566 1.00 12.32 190 ASN A N 1
ATOM 2061 C CA . ASN A 1 194 ? 64.652 53.748 26.057 1.00 13.05 190 ASN A CA 1
ATOM 2062 C C . ASN A 1 194 ? 66.110 54.048 26.449 1.00 13.23 190 ASN A C 1
ATOM 2063 O O . ASN A 1 194 ? 66.605 55.172 26.230 1.00 13.51 190 ASN A O 1
ATOM 2074 N N . ALA A 1 195 ? 66.804 53.058 27.018 1.00 13.14 191 ALA A N 1
ATOM 2075 C CA . ALA A 1 195 ? 68.211 53.216 27.372 1.00 13.34 191 ALA A CA 1
ATOM 2076 C C . ALA A 1 195 ? 69.099 53.351 26.135 1.00 12.68 191 ALA A C 1
ATOM 2077 O O . ALA A 1 195 ? 70.022 54.191 26.105 1.00 12.99 191 ALA A O 1
ATOM 2084 N N . TRP A 1 196 ? 68.829 52.537 25.116 1.00 11.86 192 TRP A N 1
ATOM 2085 C CA . TRP A 1 196 ? 69.585 52.638 23.871 1.00 11.39 192 TRP A CA 1
ATOM 2086 C C . TRP A 1 196 ? 69.346 53.972 23.191 1.00 13.05 192 TRP A C 1
ATOM 2087 O O . TRP A 1 196 ? 70.271 54.567 22.636 1.00 11.50 192 TRP A O 1
ATOM 2108 N N . ILE A 1 197 ? 68.100 54.418 23.189 1.00 11.63 193 ILE A N 1
ATOM 2109 C CA . ILE A 1 197 ? 67.754 55.685 22.549 1.00 11.88 193 ILE A CA 1
ATOM 2110 C C . ILE A 1 197 ? 68.389 56.845 23.310 1.00 13.82 193 ILE A C 1
ATOM 2111 O O . ILE A 1 197 ? 68.960 57.755 22.714 1.00 13.29 193 ILE A O 1
ATOM 2127 N N . ASP A 1 198 ? 68.346 56.798 24.637 1.00 13.33 194 ASP A N 1
ATOM 2128 C CA . ASP A 1 198 ? 69.027 57.826 25.413 1.00 16.35 194 ASP A CA 1
ATOM 2129 C C . ASP A 1 198 ? 70.518 57.795 25.137 1.00 14.08 194 ASP A C 1
ATOM 2130 O O . ASP A 1 198 ? 71.161 58.848 25.026 1.00 14.60 194 ASP A O 1
ATOM 2139 N N . GLY A 1 199 ? 71.071 56.591 25.043 1.00 13.50 195 GLY A N 1
ATOM 2140 C CA . GLY A 1 199 ? 72.470 56.428 24.709 1.00 14.29 195 GLY A CA 1
ATOM 2141 C C . GLY A 1 199 ? 72.798 57.050 23.359 1.00 13.11 195 GLY A C 1
ATOM 2142 O O . GLY A 1 199 ? 73.830 57.719 23.205 1.00 13.51 195 GLY A O 1
ATOM 2163 N N . LYS A 1 201 ? 71.247 59.407 21.845 1.00 13.54 197 LYS A N 1
ATOM 2164 C CA . LYS A 1 201 ? 71.116 60.853 21.897 1.00 14.38 197 LYS A CA 1
ATOM 2165 C C . LYS A 1 201 ? 72.329 61.472 22.562 1.00 15.11 197 LYS A C 1
ATOM 2166 O O . LYS A 1 201 ? 72.749 62.558 22.191 1.00 15.70 197 LYS A O 1
ATOM 2185 N N . THR A 1 202 ? 72.901 60.780 23.542 1.00 15.16 198 THR A N 1
ATOM 2186 C CA . THR A 1 202 ? 74.159 61.249 24.128 1.00 15.86 198 THR A CA 1
ATOM 2187 C C . THR A 1 202 ? 75.322 61.143 23.133 1.00 15.59 198 THR A C 1
ATOM 2188 O O . THR A 1 202 ? 76.084 62.094 22.956 1.00 16.39 198 THR A O 1
ATOM 2199 N N . VAL A 1 203 ? 75.476 59.988 22.492 1.00 14.71 199 VAL A N 1
ATOM 2200 C CA . VAL A 1 203 ? 76.556 59.764 21.550 1.00 14.49 199 VAL A CA 1
ATOM 2201 C C . VAL A 1 203 ? 76.496 60.782 20.410 1.00 14.69 199 VAL A C 1
ATOM 2202 O O . VAL A 1 203 ? 77.519 61.325 19.979 1.00 15.15 199 VAL A O 1
ATOM 2232 N N . GLN A 1 205 ? 75.830 63.753 20.157 1.00 16.34 201 GLN A N 1
ATOM 2233 C CA . GLN A 1 205 ? 76.234 65.129 20.418 1.00 17.47 201 GLN A CA 1
ATOM 2234 C C . GLN A 1 205 ? 77.633 65.372 19.892 1.00 17.84 201 GLN A C 1
ATOM 2235 O O . GLN A 1 205 ? 78.041 66.525 19.704 1.00 18.77 201 GLN A O 1
ATOM 2249 N N . ASP A 1 206 ? 78.376 64.290 19.674 1.00 15.63 202 ASP A N 1
ATOM 2250 C CA . ASP A 1 206 ? 79.754 64.407 19.192 1.00 16.80 202 ASP A CA 1
ATOM 2251 C C . ASP A 1 206 ? 79.779 65.124 17.838 1.00 15.65 202 ASP A C 1
ATOM 2252 O O . ASP A 1 206 ? 78.924 64.869 16.965 1.00 16.37 202 ASP A O 1
ATOM 2261 N N . SER A 1 207 ? 80.766 65.996 17.641 1.00 17.30 203 SER A N 1
ATOM 2262 C CA . SER A 1 207 ? 80.797 66.789 16.412 1.00 18.08 203 SER A CA 1
ATOM 2263 C C . SER A 1 207 ? 80.826 65.926 15.139 1.00 20.67 203 SER A C 1
ATOM 2264 O O . SER A 1 207 ? 80.399 66.372 14.060 1.00 19.79 203 SER A O 1
ATOM 2272 N N . LYS A 1 208 ? 81.275 64.678 15.242 1.00 17.78 204 LYS A N 1
ATOM 2273 C CA . LYS A 1 208 ? 81.309 63.826 14.045 1.00 18.02 204 LYS A CA 1
ATOM 2274 C C . LYS A 1 208 ? 79.919 63.552 13.468 1.00 19.45 204 LYS A C 1
ATOM 2275 O O . LYS A 1 208 ? 79.791 63.233 12.274 1.00 17.79 204 LYS A O 1
ATOM 2294 N N . TYR A 1 209 ? 78.890 63.699 14.302 1.00 16.29 205 TYR A N 1
ATOM 2295 C CA . TYR A 1 209 ? 77.509 63.422 13.890 1.00 13.96 205 TYR A CA 1
ATOM 2296 C C . TYR A 1 209 ? 76.722 64.694 13.583 1.00 13.76 205 TYR A C 1
ATOM 2297 O O . TYR A 1 209 ? 75.521 64.653 13.472 1.00 17.61 205 TYR A O 1
ATOM 2315 N N . SER A 1 210 ? 77.400 65.822 13.441 1.00 17.31 206 SER A N 1
ATOM 2316 C CA . SER A 1 210 ? 76.717 67.111 13.457 1.00 19.53 206 SER A CA 1
ATOM 2317 C C . SER A 1 210 ? 75.829 67.360 12.233 1.00 20.98 206 SER A C 1
ATOM 2318 O O . SER A 1 210 ? 74.921 68.187 12.291 1.00 22.27 206 SER A O 1
ATOM 2326 N N . LYS A 1 211 ? 76.090 66.649 11.140 1.00 18.86 207 LYS A N 1
ATOM 2327 C CA . LYS A 1 211 ? 75.284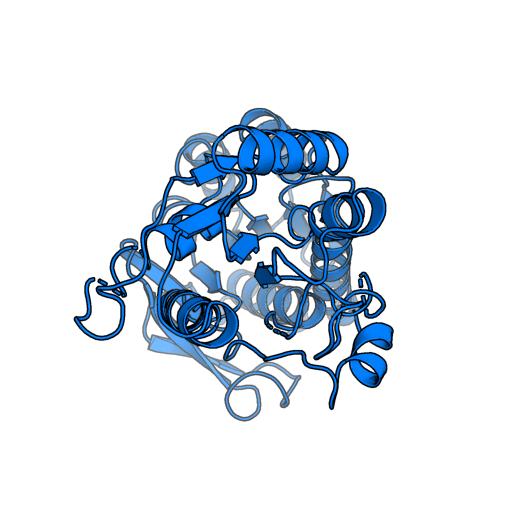 66.779 9.915 1.00 17.83 207 LYS A CA 1
ATOM 2328 C C . LYS A 1 211 ? 74.126 65.806 9.824 1.00 18.57 207 LYS A C 1
ATOM 2329 O O . LYS A 1 211 ? 73.391 65.815 8.835 1.00 16.80 207 LYS A O 1
ATOM 2348 N N . LEU A 1 212 ? 73.969 64.953 10.841 1.00 15.92 208 LEU A N 1
ATOM 2349 C CA . LEU A 1 212 ? 72.809 64.075 10.953 1.00 15.83 208 LEU A CA 1
ATOM 2350 C C . LEU A 1 212 ? 71.711 64.807 11.699 1.00 18.24 208 LEU A C 1
ATOM 2351 O O . LEU A 1 212 ? 71.990 65.640 12.557 1.00 18.06 208 LEU A O 1
ATOM 2367 N N . ASN A 1 213 ? 70.460 64.513 11.370 1.00 16.22 209 ASN A N 1
ATOM 2368 C CA . ASN A 1 213 ? 69.336 65.099 12.082 1.00 12.96 209 ASN A CA 1
ATOM 2369 C C . ASN A 1 213 ? 68.333 64.019 12.457 1.00 14.48 209 ASN A C 1
ATOM 2370 O O . ASN A 1 213 ? 67.732 63.394 11.589 1.00 14.21 209 ASN A O 1
ATOM 2381 N N . LEU A 1 214 ? 68.163 63.805 13.756 1.00 14.91 210 LEU A N 1
ATOM 2382 C CA . LEU A 1 214 ? 67.176 62.866 14.270 1.00 11.71 210 LEU A CA 1
ATOM 2383 C C . LEU A 1 214 ? 65.803 63.524 14.246 1.00 15.95 210 LEU A C 1
ATOM 2384 O O . LEU A 1 214 ? 65.572 64.525 14.943 1.00 15.99 210 LEU A O 1
ATOM 2400 N N . ILE A 1 215 ? 64.896 62.999 13.427 1.00 10.74 211 ILE A N 1
ATOM 2401 C CA . ILE A 1 215 ? 63.572 63.613 13.287 1.00 13.67 211 ILE A CA 1
ATOM 2402 C C . ILE A 1 215 ? 62.639 63.256 14.420 1.00 21.68 211 ILE A C 1
ATOM 2403 O O . ILE A 1 215 ? 61.702 63.991 14.697 1.00 23.34 211 ILE A O 1
ATOM 2419 N N . GLY A 1 216 ? 62.889 62.131 15.074 1.00 16.13 212 GLY A N 1
ATOM 2420 C CA . GLY A 1 216 ? 62.089 61.734 16.200 1.00 17.14 212 GLY A CA 1
ATOM 2421 C C . GLY A 1 216 ? 62.025 60.247 16.402 1.00 17.99 212 GLY A C 1
ATOM 2422 O O . GLY A 1 216 ? 62.633 59.477 15.645 1.00 12.92 212 GLY A O 1
ATOM 2426 N N . VAL A 1 217 ? 61.277 59.869 17.431 1.00 14.32 213 VAL A N 1
ATOM 2427 C CA . VAL A 1 217 ? 61.123 58.486 17.846 1.00 10.32 213 VAL A CA 1
ATOM 2428 C C . VAL A 1 217 ? 59.677 58.057 17.663 1.00 13.37 213 VAL A C 1
ATOM 2429 O O . VAL A 1 217 ? 58.742 58.722 18.166 1.00 15.01 213 VAL A O 1
ATOM 2442 N N . TYR A 1 218 ? 59.506 56.940 16.963 1.00 10.98 214 TYR A N 1
ATOM 2443 C CA . TYR A 1 218 ? 58.203 56.333 16.705 1.00 11.22 214 TYR A CA 1
ATOM 2444 C C . TYR A 1 218 ? 58.112 54.994 17.424 1.00 14.63 214 TYR A C 1
ATOM 2445 O O . TYR A 1 218 ? 59.124 54.340 17.621 1.00 14.84 214 TYR A O 1
ATOM 2463 N N . TYR A 1 219 ? 56.912 54.602 17.844 1.00 13.29 215 TYR A N 1
ATOM 2464 C CA . TYR A 1 219 ? 56.766 53.373 18.638 1.00 14.71 215 TYR A CA 1
ATOM 2465 C C . TYR A 1 219 ? 55.912 52.307 17.946 1.00 13.56 215 TYR A C 1
ATOM 2466 O O . TYR A 1 219 ? 54.722 52.505 17.657 1.00 14.86 215 TYR A O 1
ATOM 2484 N N . GLY A 1 220 ? 56.538 51.156 17.700 1.00 13.17 216 GLY A N 1
ATOM 2485 C CA . GLY A 1 220 ? 55.880 50.036 17.058 1.00 10.74 216 GLY A CA 1
ATOM 2486 C C . GLY A 1 220 ? 55.456 48.933 18.005 1.00 13.89 216 GLY A C 1
ATOM 2487 O O . GLY A 1 220 ? 54.895 47.945 17.570 1.00 11.72 216 GLY A O 1
ATOM 2491 N N . ASP A 1 221 ? 55.738 49.107 19.298 1.00 13.25 217 ASP A N 1
ATOM 2492 C CA . ASP A 1 221 ? 55.197 48.254 20.379 1.00 12.68 217 ASP A CA 1
ATOM 2493 C C . ASP A 1 221 ? 55.608 46.791 20.320 1.00 15.31 217 ASP A C 1
ATOM 2494 O O . ASP A 1 221 ? 54.971 45.929 20.941 1.00 12.54 217 ASP A O 1
ATOM 2503 N N . ASP A 1 222 ? 56.678 46.492 19.586 1.00 11.64 218 ASP A N 1
ATOM 2504 C CA . ASP A 1 222 ? 57.080 45.107 19.389 1.00 10.15 218 ASP A CA 1
ATOM 2505 C C . ASP A 1 222 ? 55.980 44.258 18.727 1.00 11.55 218 ASP A C 1
ATOM 2506 O O . ASP A 1 222 ? 55.886 43.028 18.904 1.00 12.12 218 ASP A O 1
ATOM 2515 N N . GLU A 1 223 ? 55.183 44.922 17.896 1.00 11.49 219 GLU A N 1
ATOM 2516 C CA . GLU A 1 223 ? 54.119 44.272 17.144 1.00 12.19 219 GLU A CA 1
ATOM 2517 C C . GLU A 1 223 ? 54.391 44.497 15.673 1.00 13.07 219 GLU A C 1
ATOM 2518 O O . GLU A 1 223 ? 54.734 45.605 15.261 1.00 13.67 219 GLU A O 1
ATOM 2530 N N . TYR A 1 224 ? 54.225 43.436 14.885 1.00 14.28 220 TYR A N 1
ATOM 2531 C CA . TYR A 1 224 ? 54.469 43.499 13.448 1.00 12.43 220 TYR A CA 1
ATOM 2532 C C . TYR A 1 224 ? 53.623 44.573 12.766 1.00 14.15 220 TYR A C 1
ATOM 2533 O O . TYR A 1 224 ? 54.161 45.458 12.091 1.00 13.11 220 TYR A O 1
ATOM 2551 N N . GLN A 1 225 ? 52.306 44.509 12.934 1.00 15.11 221 GLN A N 1
ATOM 2552 C CA . GLN A 1 225 ? 51.429 45.407 12.183 1.00 13.99 221 GLN A CA 1
ATOM 2553 C C . GLN A 1 225 ? 51.652 46.861 12.606 1.00 13.77 221 GLN A C 1
ATOM 2554 O O . GLN A 1 225 ? 51.806 47.753 11.759 1.00 15.50 221 GLN A O 1
ATOM 2568 N N . ALA A 1 226 ? 51.715 47.108 13.910 1.00 14.39 222 ALA A N 1
ATOM 2569 C CA . ALA A 1 226 ? 51.970 48.453 14.394 1.00 13.80 222 ALA A CA 1
ATOM 2570 C C . ALA A 1 226 ? 53.319 48.964 13.878 1.00 13.28 222 ALA A C 1
ATOM 2571 O O . ALA A 1 226 ? 53.460 50.124 13.522 1.00 12.57 222 ALA A O 1
ATOM 2578 N N . SER A 1 227 ? 54.306 48.088 13.806 1.00 12.67 223 SER A N 1
ATOM 2579 C CA . SER A 1 227 ? 55.620 48.516 13.348 1.00 9.51 223 SER A CA 1
ATOM 2580 C C . SER A 1 227 ? 55.618 48.823 11.842 1.00 10.05 223 SER A C 1
ATOM 2581 O O . SER A 1 227 ? 56.243 49.785 11.405 1.00 12.93 223 SER A O 1
ATOM 2589 N N . CYS A 1 228 ? 54.864 48.052 11.068 1.00 11.77 224 CYS A N 1
ATOM 2590 C CA . CYS A 1 228 ? 54.680 48.373 9.643 1.00 14.52 224 CYS A CA 1
ATOM 2591 C C . CYS A 1 228 ? 54.001 49.724 9.489 1.00 12.99 224 CYS A C 1
ATOM 2592 O O . CYS A 1 228 ? 54.439 50.576 8.685 1.00 12.83 224 CYS A O 1
ATOM 2600 N N . ASP A 1 229 ? 52.929 49.929 10.254 1.00 13.45 225 ASP A N 1
ATOM 2601 C CA . ASP A 1 229 ? 52.175 51.177 10.180 1.00 16.08 225 ASP A CA 1
ATOM 2602 C C . ASP A 1 229 ? 53.039 52.385 10.545 1.00 17.75 225 ASP A C 1
ATOM 2603 O O . ASP A 1 229 ? 52.974 53.425 9.896 1.00 15.30 225 ASP A O 1
ATOM 2612 N N . GLN A 1 230 ? 53.861 52.252 11.577 1.00 12.36 226 GLN A N 1
ATOM 2613 C CA . GLN A 1 230 ? 54.741 53.345 11.990 1.00 13.84 226 GLN A CA 1
ATOM 2614 C C . GLN A 1 230 ? 55.850 53.589 10.974 1.00 14.34 226 GLN A C 1
ATOM 2615 O O . GLN A 1 230 ? 56.279 54.718 10.800 1.00 11.66 226 GLN A O 1
ATOM 2629 N N . THR A 1 231 ? 56.315 52.549 10.290 1.00 12.88 227 THR A N 1
ATOM 2630 C CA . THR A 1 231 ? 57.278 52.754 9.213 1.00 11.15 227 THR A CA 1
ATOM 2631 C C . THR A 1 231 ? 56.649 53.618 8.126 1.00 12.73 227 THR A C 1
ATOM 2632 O O . THR A 1 231 ? 57.288 54.538 7.629 1.00 12.55 227 THR A O 1
ATOM 2643 N N . GLU A 1 232 ? 55.407 53.329 7.749 1.00 14.37 228 GLU A N 1
ATOM 2644 C CA . GLU A 1 232 ? 54.706 54.159 6.753 1.00 13.04 228 GLU A CA 1
ATOM 2645 C C . GLU A 1 232 ? 54.561 55.593 7.252 1.00 14.67 228 GLU A C 1
ATOM 2646 O O . GLU A 1 232 ? 54.707 56.541 6.480 1.00 15.65 228 GLU A O 1
ATOM 2658 N N . ALA A 1 233 ? 54.301 55.744 8.552 1.00 11.25 229 ALA A N 1
ATOM 2659 C CA . ALA A 1 233 ? 54.161 57.072 9.150 1.00 13.48 229 ALA A CA 1
ATOM 2660 C C . ALA A 1 233 ? 55.468 57.846 9.095 1.00 12.02 229 ALA A C 1
ATOM 2661 O O . ALA A 1 233 ? 55.457 59.057 8.836 1.00 16.11 229 ALA A O 1
ATOM 2668 N N . ILE A 1 234 ? 56.584 57.163 9.378 1.00 11.81 230 ILE A N 1
ATOM 2669 C CA . ILE A 1 234 ? 57.905 57.770 9.256 1.00 13.25 230 ILE A CA 1
ATOM 2670 C C . ILE A 1 234 ? 58.123 58.303 7.822 1.00 12.88 230 ILE A C 1
ATOM 2671 O O . ILE A 1 234 ? 58.525 59.460 7.609 1.00 13.12 230 ILE A O 1
ATOM 2687 N N . LEU A 1 235 ? 57.826 57.459 6.845 1.00 10.86 231 LEU A N 1
ATOM 2688 C CA . LEU A 1 235 ? 58.046 57.788 5.442 1.00 13.36 231 LEU A CA 1
ATOM 2689 C C . LEU A 1 235 ? 57.164 58.960 4.994 1.00 18.17 231 LEU A C 1
ATOM 2690 O O . LEU A 1 235 ? 57.597 59.812 4.220 1.00 15.90 231 LEU A O 1
ATOM 2706 N N . ALA A 1 236 ? 55.938 59.017 5.498 1.00 13.13 232 ALA A N 1
ATOM 2707 C CA . ALA A 1 236 ? 55.017 60.089 5.140 1.00 14.07 232 ALA A CA 1
ATOM 2708 C C . ALA A 1 236 ? 55.476 61.412 5.768 1.00 15.73 232 ALA A C 1
ATOM 2709 O O . ALA A 1 236 ? 55.326 62.491 5.184 1.00 18.00 232 ALA A O 1
ATOM 2716 N N . ALA A 1 237 ? 56.015 61.333 6.980 1.00 16.81 233 ALA A N 1
ATOM 2717 C CA . ALA A 1 237 ? 56.417 62.522 7.712 1.00 18.54 233 ALA A CA 1
ATOM 2718 C C . ALA A 1 237 ? 57.683 63.125 7.122 1.00 20.27 233 ALA A C 1
ATOM 2719 O O . ALA A 1 237 ? 57.866 64.337 7.109 1.00 20.59 233 ALA A O 1
ATOM 2726 N N A ASP A 1 238 ? 58.571 62.274 6.639 0.57 18.38 234 ASP A N 1
ATOM 2727 N N B ASP A 1 238 ? 58.554 62.266 6.613 0.43 18.30 234 ASP A N 1
ATOM 2728 C CA A ASP A 1 238 ? 59.807 62.752 6.035 0.57 17.97 234 ASP A CA 1
ATOM 2729 C CA B ASP A 1 238 ? 59.833 62.712 6.076 0.43 18.75 234 ASP A CA 1
ATOM 2730 C C A ASP A 1 238 ? 60.228 61.786 4.943 0.57 17.89 234 ASP A C 1
ATOM 2731 C C B ASP A 1 238 ? 60.277 61.797 4.933 0.43 17.93 234 ASP A C 1
ATOM 2732 O O A ASP A 1 238 ? 60.962 60.842 5.185 0.57 15.32 234 ASP A O 1
ATOM 2733 O O B ASP A 1 238 ? 61.097 60.908 5.129 0.43 15.90 234 ASP A O 1
ATOM 2750 N N . PRO A 1 239 ? 59.733 62.024 3.723 1.00 18.02 235 PRO A N 1
ATOM 2751 C CA . PRO A 1 239 ? 60.075 61.194 2.565 1.00 13.88 235 PRO A CA 1
ATOM 2752 C C . PRO A 1 239 ? 61.565 61.261 2.242 1.00 16.00 235 PRO A C 1
ATOM 2753 O O . PRO A 1 239 ? 62.052 60.326 1.596 1.00 19.56 235 PRO A O 1
ATOM 2764 N N . ASN A 1 240 ? 62.260 62.328 2.666 1.00 19.03 236 ASN A N 1
ATOM 2765 C CA . ASN A 1 240 ? 63.686 62.459 2.344 1.00 19.57 236 ASN A CA 1
ATOM 2766 C C . ASN A 1 240 ? 64.568 61.815 3.377 1.00 15.82 236 ASN A C 1
ATOM 2767 O O . ASN A 1 240 ? 65.783 62.025 3.362 1.00 17.80 236 ASN A O 1
ATOM 2778 N N . ILE A 1 241 ? 63.962 61.046 4.274 1.00 13.79 237 ILE A N 1
ATOM 2779 C CA . ILE A 1 241 ? 64.728 60.341 5.294 1.00 12.75 237 ILE A CA 1
ATOM 2780 C C . ILE A 1 241 ? 65.783 59.431 4.663 1.00 13.76 237 ILE A C 1
ATOM 2781 O O . ILE A 1 241 ? 65.544 58.789 3.626 1.00 15.47 237 ILE A O 1
ATOM 2797 N N . LYS A 1 242 ? 66.963 59.386 5.265 1.00 10.45 238 LYS A N 1
ATOM 2798 C CA . LYS A 1 242 ? 68.047 58.581 4.726 1.00 12.30 238 LYS A CA 1
ATOM 2799 C C . LYS A 1 242 ? 68.163 57.223 5.408 1.00 12.11 238 LYS A C 1
ATOM 2800 O O . LYS A 1 242 ? 68.539 56.246 4.767 1.00 12.84 238 LYS A O 1
ATOM 2819 N N . VAL A 1 243 ? 67.898 57.173 6.716 1.00 9.23 239 VAL A N 1
ATOM 2820 C CA . VAL A 1 243 ? 68.075 55.960 7.495 1.00 8.67 239 VAL A CA 1
ATOM 2821 C C . VAL A 1 243 ? 66.973 55.846 8.541 1.00 9.65 239 VAL A C 1
ATOM 2822 O O . VAL A 1 243 ? 66.649 56.828 9.236 1.00 10.08 239 VAL A O 1
ATOM 2835 N N . ILE A 1 244 ? 66.424 54.640 8.652 1.00 9.76 240 ILE A N 1
ATOM 2836 C CA . ILE A 1 244 ? 65.585 54.247 9.780 1.00 8.02 240 ILE A CA 1
ATOM 2837 C C . ILE A 1 244 ? 66.427 53.339 10.677 1.00 7.52 240 ILE A C 1
ATOM 2838 O O . ILE A 1 244 ? 67.035 52.386 10.213 1.00 8.98 240 ILE A O 1
ATOM 2854 N N . CYS A 1 245 ? 66.489 53.688 11.953 1.00 7.23 241 CYS A N 1
ATOM 2855 C CA . CYS A 1 245 ? 67.171 52.884 12.948 1.00 9.48 241 CYS A CA 1
ATOM 2856 C C . CYS A 1 245 ? 66.101 52.250 13.806 1.00 7.92 241 CYS A C 1
ATOM 2857 O O . CYS A 1 245 ? 65.330 52.942 14.469 1.00 9.13 241 CYS A O 1
ATOM 2865 N N . ALA A 1 246 ? 66.023 50.919 13.765 1.00 7.69 242 ALA A N 1
ATOM 2866 C CA . ALA A 1 246 ? 64.989 50.161 14.469 1.00 6.70 242 ALA A CA 1
ATOM 2867 C C . ALA A 1 246 ? 65.627 49.232 15.526 1.00 8.46 242 ALA A C 1
ATOM 2868 O O . ALA A 1 246 ? 65.989 48.065 15.236 1.00 7.65 242 ALA A O 1
ATOM 2875 N N . PRO A 1 247 ? 65.790 49.729 16.769 1.00 6.78 243 PRO A N 1
ATOM 2876 C CA . PRO A 1 247 ? 66.456 48.905 17.800 1.00 7.51 243 PRO A CA 1
ATOM 2877 C C . PRO A 1 247 ? 65.483 47.934 18.471 1.00 7.17 243 PRO A C 1
ATOM 2878 O O . PRO A 1 247 ? 65.301 47.923 19.698 1.00 9.00 243 PRO A O 1
ATOM 2889 N N . THR A 1 248 ? 64.869 47.098 17.637 1.00 6.75 244 THR A N 1
ATOM 2890 C CA . THR A 1 248 ? 63.891 46.105 18.062 1.00 7.23 244 THR A CA 1
ATOM 2891 C C . THR A 1 248 ? 63.809 45.069 16.945 1.00 8.30 244 THR A C 1
ATOM 2892 O O . THR A 1 248 ? 63.734 45.423 15.766 1.00 7.98 244 THR A O 1
ATOM 2903 N N . THR A 1 249 ? 63.907 43.801 17.305 1.00 7.68 245 THR A N 1
ATOM 2904 C CA . THR A 1 249 ? 63.917 42.768 16.283 1.00 8.12 245 THR A CA 1
ATOM 2905 C C . THR A 1 249 ? 62.617 42.753 15.486 1.00 10.39 245 THR A C 1
ATOM 2906 O O . THR A 1 249 ? 62.616 42.520 14.276 1.00 9.78 245 THR A O 1
ATOM 2917 N N . VAL A 1 250 ? 61.503 43.032 16.147 1.00 9.46 246 VAL A N 1
ATOM 2918 C CA . VAL A 1 250 ? 60.218 43.070 15.479 1.00 9.29 246 VAL A CA 1
ATOM 2919 C C . VAL A 1 250 ? 60.140 44.286 14.554 1.00 8.70 246 VAL A C 1
ATOM 2920 O O . VAL A 1 250 ? 59.749 44.180 13.385 1.00 9.01 246 VAL A O 1
ATOM 2933 N N . GLY A 1 251 ? 60.514 45.445 15.072 1.00 9.03 247 GLY A N 1
ATOM 2934 C CA . GLY A 1 251 ? 60.450 46.662 14.293 1.00 8.42 247 GLY A CA 1
ATOM 2935 C C . GLY A 1 251 ? 61.321 46.638 13.055 1.00 7.74 247 GLY A C 1
ATOM 2936 O O . GLY A 1 251 ? 60.900 47.083 11.974 1.00 8.52 247 GLY A O 1
ATOM 2940 N N . ILE A 1 252 ? 62.544 46.131 13.195 1.00 7.80 248 ILE A N 1
ATOM 2941 C CA . ILE A 1 252 ? 63.446 46.156 12.051 1.00 7.24 248 ILE A CA 1
ATOM 2942 C C . ILE A 1 252 ? 62.940 45.242 10.936 1.00 7.64 248 ILE A C 1
ATOM 2943 O O . ILE A 1 252 ? 63.005 45.595 9.760 1.00 7.89 248 ILE A O 1
ATOM 2993 N N . ALA A 1 254 ? 59.830 44.435 10.355 1.00 10.48 250 ALA A N 1
ATOM 2994 C CA . ALA A 1 254 ? 58.633 45.054 9.819 1.00 10.80 250 ALA A CA 1
ATOM 2995 C C . ALA A 1 254 ? 59.007 46.196 8.884 1.00 9.47 250 ALA A C 1
ATOM 2996 O O . ALA A 1 254 ? 58.449 46.298 7.798 1.00 11.14 250 ALA A O 1
ATOM 3004 N N . ALA A 1 255 ? 59.942 47.043 9.312 1.00 9.26 251 ALA A N 1
ATOM 3005 C CA . ALA A 1 255 ? 60.386 48.150 8.472 1.00 9.56 251 ALA A CA 1
ATOM 3006 C C . ALA A 1 255 ? 60.993 47.602 7.177 1.00 9.45 251 ALA A C 1
ATOM 3007 O O . ALA A 1 255 ? 60.798 48.160 6.088 1.00 9.57 251 ALA A O 1
ATOM 3014 N N . ALA A 1 256 ? 61.778 46.535 7.286 1.00 8.63 252 ALA A N 1
ATOM 3015 C CA . ALA A 1 256 ? 62.378 45.953 6.078 1.00 10.11 252 ALA A CA 1
ATOM 3016 C C . ALA A 1 256 ? 61.320 45.525 5.070 1.00 10.71 252 ALA A C 1
ATOM 3017 O O . ALA A 1 256 ? 61.462 45.736 3.842 1.00 12.69 252 ALA A O 1
ATOM 3024 N N . LYS A 1 257 ? 60.266 44.910 5.573 1.00 10.12 253 LYS A N 1
ATOM 3025 C CA . LYS A 1 257 ? 59.170 44.444 4.738 1.00 13.35 253 LYS A CA 1
ATOM 3026 C C . LYS A 1 257 ? 58.500 45.609 4.022 1.00 13.56 253 LYS A C 1
ATOM 3027 O O . LYS A 1 257 ? 58.263 45.555 2.821 1.00 12.24 253 LYS A O 1
ATOM 3046 N N . VAL A 1 258 ? 58.235 46.679 4.759 1.00 12.37 254 VAL A N 1
ATOM 3047 C CA . VAL A 1 258 ? 57.635 47.881 4.194 1.00 12.89 254 VAL A CA 1
ATOM 3048 C C . VAL A 1 258 ? 58.546 48.513 3.140 1.00 10.95 254 VAL A C 1
ATOM 3049 O O . VAL A 1 258 ? 58.094 48.853 2.050 1.00 12.38 254 VAL A O 1
ATOM 3062 N N . LEU A 1 259 ? 59.832 48.670 3.442 1.00 10.42 255 LEU A N 1
ATOM 3063 C CA . LEU A 1 259 ? 60.735 49.310 2.475 1.00 10.64 255 LEU A CA 1
ATOM 3064 C C . LEU A 1 259 ? 60.843 48.464 1.214 1.00 12.71 255 LEU A C 1
ATOM 3065 O O . LEU A 1 259 ? 60.915 48.998 0.103 1.00 15.08 255 LEU A O 1
ATOM 3081 N N . GLN A 1 260 ? 60.843 47.146 1.367 1.00 13.77 256 GLN A N 1
ATOM 3082 C CA . GLN A 1 260 ? 60.879 46.271 0.194 1.00 16.38 256 GLN A CA 1
ATOM 3083 C C . GLN A 1 260 ? 59.599 46.407 -0.615 1.00 15.53 256 GLN A C 1
ATOM 3084 O O . GLN A 1 260 ? 59.633 46.556 -1.851 1.00 17.95 256 GLN A O 1
ATOM 3098 N N . ASP A 1 261 ? 58.455 46.360 0.058 1.00 17.30 257 ASP A N 1
ATOM 3099 C CA . ASP A 1 261 ? 57.178 46.438 -0.656 1.00 22.56 257 ASP A CA 1
ATOM 3100 C C . ASP A 1 261 ? 57.031 47.756 -1.411 1.00 18.47 257 ASP A C 1
ATOM 3101 O O . ASP A 1 261 ? 56.452 47.790 -2.497 1.00 22.45 257 ASP A O 1
ATOM 3110 N N . LYS A 1 262 ? 57.547 48.839 -0.845 1.00 13.46 258 LYS A N 1
ATOM 3111 C CA . LYS A 1 262 ? 57.433 50.154 -1.469 1.00 17.18 258 LYS A CA 1
ATOM 3112 C C . LYS A 1 262 ? 58.528 50.442 -2.488 1.00 17.81 258 LYS A C 1
ATOM 3113 O O . LYS A 1 262 ? 58.527 51.497 -3.119 1.00 16.65 258 LYS A O 1
ATOM 3132 N N . GLY A 1 263 ? 59.478 49.532 -2.640 1.00 14.46 259 GLY A N 1
ATOM 3133 C CA . GLY A 1 263 ? 60.508 49.716 -3.645 1.00 14.54 259 GLY A CA 1
ATOM 3134 C C . GLY A 1 263 ? 61.562 50.736 -3.248 1.00 13.99 259 GLY A C 1
ATOM 3135 O O . GLY A 1 263 ? 62.224 51.313 -4.124 1.00 16.06 259 GLY A O 1
ATOM 3139 N N . LEU A 1 264 ? 61.753 50.927 -1.934 1.00 13.12 260 LEU A N 1
ATOM 3140 C CA . LEU A 1 264 ? 62.582 52.009 -1.416 1.00 12.59 260 LEU A CA 1
ATOM 3141 C C . LEU A 1 264 ? 63.983 51.596 -0.959 1.00 12.13 260 LEU A C 1
ATOM 3142 O O . LEU A 1 264 ? 64.722 52.429 -0.436 1.00 15.06 260 LEU A O 1
ATOM 3158 N N . SER A 1 265 ? 64.352 50.333 -1.158 1.00 18.26 261 SER A N 1
ATOM 3159 C CA . SER A 1 265 ? 65.577 49.792 -0.569 1.00 19.03 261 SER A CA 1
ATOM 3160 C C . SER A 1 265 ? 66.832 50.483 -1.057 1.00 20.68 261 SER A C 1
ATOM 3161 O O . SER A 1 265 ? 67.865 50.458 -0.379 1.00 23.57 261 SER A O 1
ATOM 3169 N N . GLY A 1 266 ? 66.755 51.087 -2.236 1.00 17.33 262 GLY A N 1
ATOM 3170 C CA . GLY A 1 266 ? 67.871 51.829 -2.783 1.00 25.96 262 GLY A CA 1
ATOM 3171 C C . GLY A 1 266 ? 67.970 53.259 -2.283 1.00 23.11 262 GLY A C 1
ATOM 3172 O O . GLY A 1 266 ? 68.995 53.896 -2.475 1.00 24.60 262 GLY A O 1
ATOM 3176 N N . LYS A 1 267 ? 66.900 53.767 -1.665 1.00 17.19 263 LYS A N 1
ATOM 3177 C CA . LYS A 1 267 ? 66.819 55.172 -1.242 1.00 14.45 263 LYS A CA 1
ATOM 3178 C C . LYS A 1 267 ? 66.788 55.381 0.269 1.00 17.43 263 LYS A C 1
ATOM 3179 O O . LYS A 1 267 ? 67.380 56.339 0.789 1.00 18.18 263 LYS A O 1
ATOM 3198 N N . VAL A 1 268 ? 66.072 54.521 0.986 1.00 11.23 264 VAL A N 1
ATOM 3199 C CA . VAL A 1 268 ? 66.002 54.614 2.428 1.00 11.31 264 VAL A CA 1
ATOM 3200 C C . VAL A 1 268 ? 66.638 53.362 2.971 1.00 14.37 264 VAL A C 1
ATOM 3201 O O . VAL A 1 268 ? 66.211 52.242 2.644 1.00 14.48 264 VAL A O 1
ATOM 3214 N N . LYS A 1 269 ? 67.673 53.544 3.777 1.00 10.80 265 LYS A N 1
ATOM 3215 C CA . LYS A 1 269 ? 68.385 52.436 4.336 1.00 9.31 265 LYS A CA 1
ATOM 3216 C C . LYS A 1 269 ? 67.927 52.189 5.770 1.00 8.65 265 LYS A C 1
ATOM 3217 O O . LYS A 1 269 ? 67.269 53.028 6.417 1.00 12.21 265 LYS A O 1
ATOM 3236 N N . LEU A 1 270 ? 68.253 50.999 6.239 1.00 9.71 266 LEU A N 1
ATOM 3237 C CA . LEU A 1 270 ? 67.722 50.482 7.486 1.00 9.63 266 LEU A CA 1
ATOM 3238 C C . LEU A 1 270 ? 68.858 49.862 8.293 1.00 8.33 266 LEU A C 1
ATOM 3239 O O . LEU A 1 270 ? 69.666 49.129 7.753 1.00 8.39 266 LEU A O 1
ATOM 3255 N N . THR A 1 271 ? 68.907 50.171 9.580 1.00 8.31 267 THR A N 1
ATOM 3256 C CA . THR A 1 271 ? 69.758 49.437 10.502 1.00 8.00 267 THR A CA 1
ATOM 3257 C C . THR A 1 271 ? 69.028 49.319 11.842 1.00 9.60 267 THR A C 1
ATOM 3258 O O . THR A 1 271 ? 67.871 49.731 11.982 1.00 7.89 267 THR A O 1
ATOM 3269 N N . GLY A 1 272 ? 69.694 48.708 12.805 1.00 8.09 268 GLY A N 1
ATOM 3270 C CA . GLY A 1 272 ? 69.070 48.443 14.086 1.00 8.02 268 GLY A CA 1
ATOM 3271 C C . GLY A 1 272 ? 69.524 47.154 14.720 1.00 9.12 268 GLY A C 1
ATOM 3272 O O . GLY A 1 272 ? 70.668 46.725 14.542 1.00 8.91 268 GLY A O 1
ATOM 3276 N N . LEU A 1 273 ? 68.599 46.553 15.465 1.00 6.71 269 LEU A N 1
ATOM 3277 C CA . LEU A 1 273 ? 68.849 45.348 16.265 1.00 7.31 269 LEU A CA 1
ATOM 3278 C C . LEU A 1 273 ? 67.897 44.269 15.773 1.00 9.73 269 LEU A C 1
ATOM 3279 O O . LEU A 1 273 ? 66.712 44.328 16.032 1.00 8.07 269 LEU A O 1
ATOM 3295 N N . GLY A 1 274 ? 68.414 43.276 15.063 1.00 8.83 270 GLY A N 1
ATOM 3296 C CA . GLY A 1 274 ? 67.559 42.291 14.442 1.00 7.86 270 GLY A CA 1
ATOM 3297 C C . GLY A 1 274 ? 68.071 40.853 14.528 1.00 8.02 270 GLY A C 1
ATOM 3298 O O . GLY A 1 274 ? 69.247 40.596 14.798 1.00 8.20 270 GLY A O 1
ATOM 3302 N N . LEU A 1 275 ? 67.167 39.914 14.275 1.00 8.71 271 LEU A N 1
ATOM 3303 C CA . LEU A 1 275 ? 67.509 38.490 14.246 1.00 9.37 271 LEU A CA 1
ATOM 3304 C C . LEU A 1 275 ? 68.078 38.159 12.886 1.00 10.17 271 LEU A C 1
ATOM 3305 O O . LEU A 1 275 ? 67.445 38.457 11.869 1.00 9.76 271 LEU A O 1
ATOM 3321 N N . PRO A 1 276 ? 69.270 37.547 12.850 1.00 9.82 272 PRO A N 1
ATOM 3322 C CA . PRO A 1 276 ? 69.799 37.102 11.548 1.00 10.44 272 PRO A CA 1
ATOM 3323 C C . PRO A 1 276 ? 68.808 36.262 10.718 1.00 10.96 272 PRO A C 1
ATOM 3324 O O . PRO A 1 276 ? 68.681 36.432 9.490 1.00 11.61 272 PRO A O 1
ATOM 3335 N N . SER A 1 277 ? 68.083 35.372 11.376 1.00 11.20 273 SER A N 1
ATOM 3336 C CA . SER A 1 277 ? 67.103 34.501 10.714 1.00 12.27 273 SER A CA 1
ATOM 3337 C C . SER A 1 277 ? 66.018 35.287 9.960 1.00 13.92 273 SER A C 1
ATOM 3338 O O . SER A 1 277 ? 65.603 34.897 8.868 1.00 17.99 273 SER A O 1
ATOM 3346 N N . GLU A 1 278 ? 65.556 36.384 10.546 1.00 11.54 274 GLU A N 1
ATOM 3347 C CA . GLU A 1 278 ? 64.526 37.224 9.945 1.00 11.16 274 GLU A CA 1
ATOM 3348 C C . GLU A 1 278 ? 65.073 38.229 8.922 1.00 16.89 274 GLU A C 1
ATOM 3349 O O . GLU A 1 278 ? 64.388 38.599 7.959 1.00 18.32 274 GLU A O 1
ATOM 3378 N N . ALA A 1 280 ? 67.997 38.048 7.107 1.00 12.10 276 ALA A N 1
ATOM 3379 C CA . ALA A 1 280 ? 68.947 37.539 6.113 1.00 12.49 276 ALA A CA 1
ATOM 3380 C C . ALA A 1 280 ? 68.651 38.026 4.681 1.00 15.29 276 ALA A C 1
ATOM 3381 O O . ALA A 1 280 ? 69.547 38.472 3.953 1.00 17.50 276 ALA A O 1
ATOM 3388 N N . ASP A 1 281 ? 67.398 37.962 4.276 1.00 13.31 277 ASP A N 1
ATOM 3389 C CA . ASP A 1 281 ? 67.075 38.291 2.885 1.00 15.53 277 ASP A CA 1
ATOM 3390 C C . ASP A 1 281 ? 67.040 39.796 2.629 1.00 14.66 277 ASP A C 1
ATOM 3391 O O . ASP A 1 281 ? 66.924 40.215 1.463 1.00 18.14 277 ASP A O 1
ATOM 3400 N N . TYR A 1 282 ? 67.127 40.615 3.684 1.00 12.71 278 TYR A N 1
ATOM 3401 C CA . TYR A 1 282 ? 67.093 42.061 3.535 1.00 11.92 278 TYR A CA 1
ATOM 3402 C C . TYR A 1 282 ? 68.446 42.700 3.655 1.00 14.67 278 TYR A C 1
ATOM 3403 O O . TYR A 1 282 ? 68.577 43.917 3.523 1.00 15.42 278 TYR A O 1
ATOM 3421 N N . ILE A 1 283 ? 69.454 41.888 3.943 1.00 13.86 279 ILE A N 1
ATOM 3422 C CA . ILE A 1 283 ? 70.787 42.403 4.158 1.00 11.20 279 ILE A CA 1
ATOM 3423 C C . ILE A 1 283 ? 71.611 42.295 2.890 1.00 13.59 279 ILE A C 1
ATOM 3424 O O . ILE A 1 283 ? 71.692 41.229 2.274 1.00 15.28 279 ILE A O 1
ATOM 3440 N N . GLY A 1 284 ? 72.208 43.415 2.506 1.00 13.84 280 GLY A N 1
ATOM 3441 C CA . GLY A 1 284 ? 73.011 43.497 1.295 1.00 16.37 280 GLY A CA 1
ATOM 3442 C C . GLY A 1 284 ? 73.558 44.898 1.119 1.00 16.73 280 GLY A C 1
ATOM 3443 O O . GLY A 1 284 ? 72.956 45.868 1.571 1.00 18.75 280 GLY A O 1
ATOM 3447 N N . ASP A 1 285 ? 74.688 45.002 0.425 1.00 21.60 281 ASP A N 1
ATOM 3448 C CA . ASP A 1 285 ? 75.302 46.294 0.153 1.00 21.29 281 ASP A CA 1
ATOM 3449 C C . ASP A 1 285 ? 75.062 46.657 -1.313 1.00 25.51 281 ASP A C 1
ATOM 3450 O O . ASP A 1 285 ? 75.991 46.690 -2.100 1.00 23.40 281 ASP A O 1
ATOM 3459 N N . ASP A 1 286 ? 73.804 46.890 -1.668 1.00 25.66 282 ASP A N 1
ATOM 3460 C CA . ASP A 1 286 ? 73.433 47.253 -3.026 1.00 21.81 282 ASP A CA 1
ATOM 3461 C C . ASP A 1 286 ? 72.069 47.912 -3.002 1.00 23.51 282 ASP A C 1
ATOM 3462 O O . ASP A 1 286 ? 71.468 48.068 -1.933 1.00 20.91 282 ASP A O 1
ATOM 3471 N N . ASP A 1 287 ? 71.584 48.305 -4.177 1.00 18.34 283 ASP A N 1
ATOM 3472 C CA . ASP A 1 287 ? 70.330 49.058 -4.271 1.00 20.12 283 ASP A CA 1
ATOM 3473 C C . ASP A 1 287 ? 69.103 48.219 -4.040 1.00 21.58 283 ASP A C 1
ATOM 3474 O O . ASP A 1 287 ? 68.007 48.757 -4.002 1.00 22.34 283 ASP A O 1
ATOM 3483 N N . GLN A 1 288 ? 69.257 46.905 -3.917 1.00 17.12 284 GLN A N 1
ATOM 3484 C CA . GLN A 1 288 ? 68.098 46.046 -3.782 1.00 17.61 284 GLN A CA 1
ATOM 3485 C C . GLN A 1 288 ? 67.852 45.582 -2.343 1.00 15.51 284 GLN A C 1
ATOM 3486 O O . GLN A 1 288 ? 66.878 44.879 -2.085 1.00 18.83 284 GLN A O 1
ATOM 3500 N N . HIS A 1 289 ? 68.710 45.988 -1.405 1.00 13.21 285 HIS A N 1
ATOM 3501 C CA . HIS A 1 289 ? 68.563 45.570 -0.019 1.00 12.33 285 HIS A CA 1
ATOM 3502 C C . HIS A 1 289 ? 68.614 46.803 0.849 1.00 13.40 285 HIS A C 1
ATOM 3503 O O . HIS A 1 289 ? 69.499 47.620 0.682 1.00 16.26 285 HIS A O 1
ATOM 3518 N N . SER A 1 290 ? 67.681 46.926 1.779 1.00 13.22 286 SER A N 1
ATOM 3519 C CA . SER A 1 290 ? 67.617 48.141 2.596 1.00 10.28 286 SER A CA 1
ATOM 3520 C C . SER A 1 290 ? 68.631 48.155 3.728 1.00 12.71 286 SER A C 1
ATOM 3521 O O . SER A 1 290 ? 68.971 49.222 4.203 1.00 9.90 286 SER A O 1
ATOM 3529 N N . CYS A 1 291 ? 69.122 46.993 4.154 1.00 11.33 287 CYS A N 1
ATOM 3530 C CA . CYS A 1 291 ? 69.958 46.935 5.344 1.00 9.29 287 CYS A CA 1
ATOM 3531 C C . CYS A 1 291 ? 71.384 46.484 5.046 1.00 11.34 287 CYS A C 1
ATOM 3532 O O . CYS A 1 291 ? 71.641 45.316 4.791 1.00 13.02 287 CYS A O 1
ATOM 3540 N N . PRO A 1 292 ? 72.336 47.419 5.089 1.00 10.30 288 PRO A N 1
ATOM 3541 C CA . PRO A 1 292 ? 73.721 47.061 4.798 1.00 12.35 288 PRO A CA 1
ATOM 3542 C C . PRO A 1 292 ? 74.335 46.240 5.913 1.00 13.27 288 PRO A C 1
ATOM 3543 O O . PRO A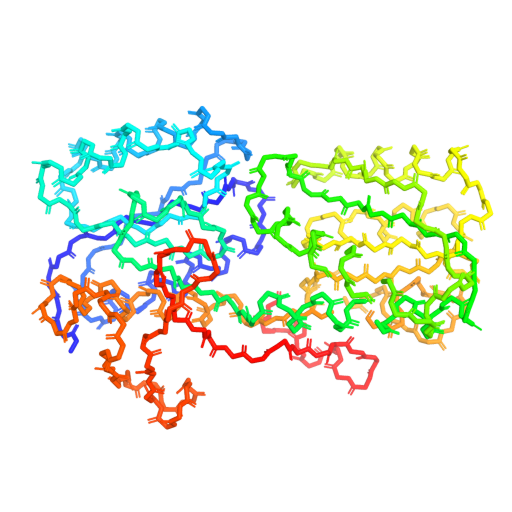 1 292 ? 75.212 45.422 5.642 1.00 14.18 288 PRO A O 1
ATOM 3554 N N . TYR A 1 293 ? 73.851 46.454 7.133 1.00 11.61 289 TYR A N 1
ATOM 3555 C CA . TYR A 1 293 ? 74.289 45.702 8.301 1.00 10.72 289 TYR A CA 1
ATOM 3556 C C . TYR A 1 293 ? 73.497 46.141 9.508 1.00 11.13 289 TYR A C 1
ATOM 3557 O O . TYR A 1 293 ? 72.841 47.199 9.508 1.00 10.30 289 TYR A O 1
ATOM 3592 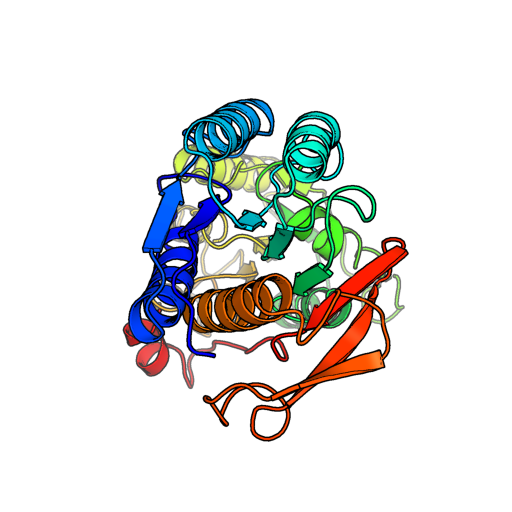N N . PHE A 1 295 ? 72.982 44.857 14.092 1.00 8.74 291 PHE A N 1
ATOM 3593 C CA . PHE A 1 295 ? 73.662 44.275 15.243 1.00 8.04 291 PHE A CA 1
ATOM 3594 C C . PHE A 1 295 ? 72.715 43.468 16.101 1.00 8.05 291 PHE A C 1
ATOM 3595 O O . PHE A 1 295 ? 71.522 43.737 16.172 1.00 9.91 291 PHE A O 1
ATOM 3612 N N . LEU A 1 296 ? 73.268 42.490 16.802 1.00 9.38 292 LEU A N 1
ATOM 3613 C CA . LEU A 1 296 ? 72.535 41.885 17.903 1.00 8.26 292 LEU A CA 1
ATOM 3614 C C . LEU A 1 296 ? 73.545 41.214 18.820 1.00 8.99 292 LEU A C 1
ATOM 3615 O O . LEU A 1 296 ? 74.621 41.779 19.069 1.00 12.03 292 LEU A O 1
ATOM 3631 N N . TRP A 1 297 ? 73.197 40.026 19.298 1.00 10.05 293 TRP A N 1
ATOM 3632 C CA . TRP A 1 297 ? 73.889 39.269 20.345 1.00 10.78 293 TRP A CA 1
ATOM 3633 C C . TRP A 1 297 ? 73.113 37.967 20.354 1.00 13.78 293 TRP A C 1
ATOM 3634 O O . TRP A 1 297 ? 72.080 37.869 19.699 1.00 13.96 293 TRP A O 1
ATOM 3655 N N . ASN A 1 298 ? 73.577 36.958 21.083 1.00 14.61 294 ASN A N 1
ATOM 3656 C CA . ASN A 1 298 ? 72.900 35.681 21.043 1.00 11.51 294 ASN A CA 1
ATOM 3657 C C . ASN A 1 298 ? 71.810 35.618 22.108 1.00 12.39 294 ASN A C 1
ATOM 3658 O O . ASN A 1 298 ? 72.121 35.546 23.299 1.00 13.15 294 ASN A O 1
ATOM 3669 N N . PRO A 1 299 ? 70.534 35.643 21.686 1.00 12.30 295 PRO A N 1
ATOM 3670 C CA . PRO A 1 299 ? 69.450 35.660 22.683 1.00 11.14 295 PRO A CA 1
ATOM 3671 C C . PRO A 1 299 ? 69.353 34.364 23.480 1.00 11.55 295 PRO A C 1
ATOM 3672 O O . PRO A 1 299 ? 68.871 34.352 24.616 1.00 13.82 295 PRO A O 1
ATOM 3683 N N . ILE A 1 300 ? 69.784 33.266 22.871 1.00 12.66 296 ILE A N 1
ATOM 3684 C CA . ILE A 1 300 ? 69.790 31.985 23.557 1.00 13.10 296 ILE A CA 1
ATOM 3685 C C . ILE A 1 300 ? 70.800 32.028 24.707 1.00 13.49 296 ILE A C 1
ATOM 3686 O O . ILE A 1 300 ? 70.516 31.631 25.836 1.00 16.99 296 ILE A O 1
ATOM 3702 N N . GLN A 1 301 ? 71.992 32.539 24.416 1.00 14.78 297 GLN A N 1
ATOM 3703 C CA . GLN A 1 301 ? 73.008 32.682 25.440 1.00 16.05 297 GLN A CA 1
ATOM 3704 C C . GLN A 1 301 ? 72.630 33.722 26.490 1.00 13.41 297 GLN A C 1
ATOM 3705 O O . GLN A 1 301 ? 72.998 33.569 27.670 1.00 16.12 297 GLN A O 1
ATOM 3719 N N . LEU A 1 302 ? 71.874 34.754 26.100 1.00 13.81 298 LEU A N 1
ATOM 3720 C CA . LEU A 1 302 ? 71.367 35.714 27.077 1.00 13.74 298 LEU A CA 1
ATOM 3721 C C . LEU A 1 302 ? 70.502 34.933 28.057 1.00 18.42 298 LEU A C 1
ATOM 3722 O O . LEU A 1 302 ? 70.614 35.086 29.282 1.00 15.05 298 LEU A O 1
ATOM 3738 N N . GLY A 1 303 ? 69.650 34.072 27.514 1.00 13.87 299 GLY A N 1
ATOM 3739 C CA . GLY A 1 303 ? 68.816 33.231 28.356 1.00 14.67 299 GLY A CA 1
ATOM 3740 C C . GLY A 1 303 ? 69.644 32.279 29.192 1.00 15.91 299 GLY A C 1
ATOM 3741 O O . GLY A 1 303 ? 69.358 32.092 30.382 1.00 16.61 299 GLY A O 1
ATOM 3745 N N . ASN A 1 304 ? 70.656 31.659 28.571 1.00 14.91 300 ASN A N 1
ATOM 3746 C CA . ASN A 1 304 ? 71.557 30.758 29.295 1.00 15.97 300 ASN A CA 1
ATOM 3747 C C . ASN A 1 304 ? 72.157 31.461 30.510 1.00 16.78 300 ASN A C 1
ATOM 3748 O O . ASN A 1 304 ? 72.163 30.921 31.613 1.00 18.37 300 ASN A O 1
ATOM 3759 N N . LEU A 1 305 ? 72.716 32.650 30.291 1.00 15.65 301 LEU A N 1
ATOM 3760 C CA . LEU A 1 305 ? 73.462 33.337 31.353 1.00 15.70 301 LEU A CA 1
ATOM 3761 C C . LEU A 1 305 ? 72.513 33.754 32.461 1.00 17.02 301 LEU A C 1
ATOM 3762 O O . LEU A 1 305 ? 72.833 33.656 33.644 1.00 17.52 301 LEU A O 1
ATOM 3778 N N . ALA A 1 306 ? 71.335 34.231 32.078 1.00 17.16 302 ALA A N 1
ATOM 3779 C CA . ALA A 1 306 ? 70.325 34.592 33.060 1.00 17.04 302 ALA A CA 1
ATOM 3780 C C . ALA A 1 306 ? 69.931 33.386 33.901 1.00 16.52 302 ALA A C 1
ATOM 3781 O O . ALA A 1 306 ? 69.670 33.524 35.112 1.00 19.05 302 ALA A O 1
ATOM 3788 N N . ALA A 1 307 ? 69.900 32.204 33.281 1.00 19.99 303 ALA A N 1
ATOM 3789 C CA . ALA A 1 307 ? 69.610 30.981 34.026 1.00 20.23 303 ALA A CA 1
ATOM 3790 C C . ALA A 1 307 ? 70.750 30.646 34.991 1.00 18.89 303 ALA A C 1
ATOM 3791 O O . ALA A 1 307 ? 70.501 30.319 36.150 1.00 21.60 303 ALA A O 1
ATOM 3798 N N . TYR A 1 308 ? 71.997 30.722 34.532 1.00 18.76 304 TYR A N 1
ATOM 3799 C CA . TYR A 1 308 ? 73.116 30.448 35.436 1.00 20.75 304 TYR A CA 1
ATOM 3800 C C . TYR A 1 308 ? 73.097 31.404 36.626 1.00 19.93 304 TYR A C 1
ATOM 3801 O O . TYR A 1 308 ? 73.352 31.004 37.779 1.00 21.25 304 TYR A O 1
ATOM 3819 N N . ALA A 1 309 ? 72.798 32.674 36.361 1.00 19.09 305 ALA A N 1
ATOM 3820 C CA . ALA A 1 309 ? 72.776 33.686 37.409 1.00 21.22 305 ALA A CA 1
ATOM 3821 C C . ALA A 1 309 ? 71.600 33.456 38.355 1.00 23.08 305 ALA A C 1
ATOM 3822 O O . ALA A 1 309 ? 71.726 33.627 39.577 1.00 23.16 305 ALA A O 1
ATOM 3829 N N . SER A 1 310 ? 70.467 33.027 37.800 1.00 20.53 306 SER A N 1
ATOM 3830 C CA . SER A 1 310 ? 69.306 32.696 38.610 1.00 20.13 306 SER A CA 1
ATOM 3831 C C . SER A 1 310 ? 69.626 31.550 39.578 1.00 21.59 306 SER A C 1
ATOM 3832 O O . SER A 1 310 ? 69.295 31.601 40.759 1.00 25.25 306 SER A O 1
ATOM 3840 N N . ILE A 1 311 ? 70.247 30.497 39.057 1.00 22.22 307 ILE A N 1
ATOM 3841 C CA . ILE A 1 311 ? 70.618 29.356 39.892 1.00 23.34 307 ILE A CA 1
ATOM 3842 C C . ILE A 1 311 ? 71.594 29.806 40.962 1.00 24.08 307 ILE A C 1
ATOM 3843 O O . ILE A 1 311 ? 71.534 29.329 42.097 1.00 28.50 307 ILE A O 1
ATOM 3859 N N . SER A 1 312 ? 72.483 30.734 40.605 1.00 23.32 308 SER A N 1
ATOM 3860 C CA . SER A 1 312 ? 73.495 31.218 41.547 1.00 26.95 308 SER A CA 1
ATOM 3861 C C . SER A 1 312 ? 72.869 32.005 42.694 1.00 27.01 308 SER A C 1
ATOM 3862 O O . SER A 1 312 ? 73.290 31.869 43.843 1.00 28.49 308 SER A O 1
ATOM 3870 N N . LEU A 1 313 ? 71.859 32.817 42.384 1.00 23.62 309 LEU A N 1
ATOM 3871 C CA . LEU A 1 313 ? 71.045 33.469 43.409 1.00 30.01 309 LEU A CA 1
ATOM 3872 C C . LEU A 1 313 ? 70.322 32.474 44.319 1.00 32.86 309 LEU A C 1
ATOM 3873 O O . LEU A 1 313 ? 70.317 32.640 45.546 1.00 28.86 309 LEU A O 1
ATOM 3889 N N . VAL A 1 314 ? 69.702 31.452 43.731 1.00 25.52 310 VAL A N 1
ATOM 3890 C CA . VAL A 1 314 ? 68.956 30.479 44.525 1.00 27.14 310 VAL A CA 1
ATOM 3891 C C . VAL A 1 314 ? 69.890 29.659 45.418 1.00 28.29 310 VAL A C 1
ATOM 3892 O O . VAL A 1 314 ? 69.545 29.331 46.560 1.00 29.92 310 VAL A O 1
ATOM 3905 N N . ASN A 1 315 ? 71.059 29.311 44.897 1.00 37.59 311 ASN A N 1
ATOM 3906 C CA . ASN A 1 315 ? 72.005 28.496 45.647 1.00 38.31 311 ASN A CA 1
ATOM 3907 C C . ASN A 1 315 ? 72.894 29.341 46.560 1.00 38.87 311 ASN A C 1
ATOM 3908 O O . ASN A 1 315 ? 73.665 28.803 47.353 1.00 39.08 311 ASN A O 1
ATOM 3919 N N . GLY A 1 316 ? 72.780 30.663 46.441 1.00 37.97 312 GLY A N 1
ATOM 3920 C CA . GLY A 1 316 ? 73.468 31.589 47.319 1.00 38.07 312 GLY A CA 1
ATOM 3921 C C . GLY A 1 316 ? 74.925 31.824 46.963 1.00 44.69 312 GLY A C 1
ATOM 3922 O O . GLY A 1 316 ? 75.671 32.370 47.770 1.00 44.78 312 GLY A O 1
ATOM 3926 N N . THR A 1 317 ? 75.329 31.405 45.766 1.00 38.43 313 THR A N 1
ATOM 3927 C CA . THR A 1 317 ? 76.695 31.591 45.275 1.00 38.74 313 THR A CA 1
ATOM 3928 C C . THR A 1 317 ? 76.975 33.071 44.957 1.00 38.32 313 THR A C 1
ATOM 3929 O O . THR A 1 317 ? 78.122 33.522 44.971 1.00 38.60 313 THR A O 1
ATOM 3940 N N . ILE A 1 318 ? 75.916 33.803 44.619 1.00 37.66 314 ILE A N 1
ATOM 3941 C CA . ILE A 1 318 ? 75.973 35.250 44.454 1.00 37.23 314 ILE A CA 1
ATOM 3942 C C . ILE A 1 318 ? 74.725 35.811 45.086 1.00 36.75 314 ILE A C 1
ATOM 3943 O O . ILE A 1 318 ? 73.770 35.080 45.331 1.00 36.68 314 ILE A O 1
ATOM 3959 N N . THR A 1 319 ? 74.731 37.115 45.330 1.00 36.48 315 THR A N 1
ATOM 3960 C CA . THR A 1 319 ? 73.571 37.822 45.856 1.00 36.17 315 THR A CA 1
ATOM 3961 C C . THR A 1 319 ? 73.171 38.988 44.948 1.00 35.59 315 THR A C 1
ATOM 3962 O O . THR A 1 319 ? 72.136 39.612 45.147 1.00 35.25 315 THR A O 1
ATOM 3973 N N . GLY A 1 320 ? 74.002 39.281 43.956 1.00 35.51 316 GLY A N 1
ATOM 3974 C CA . GLY A 1 320 ? 73.735 40.382 43.040 1.00 35.00 316 GLY A CA 1
ATOM 3975 C C . GLY A 1 320 ? 74.601 41.599 43.305 1.00 36.62 316 GLY A C 1
ATOM 3976 O O . GLY A 1 320 ? 74.612 42.554 42.537 1.00 34.73 316 GLY A O 1
ATOM 3980 N N . ALA A 1 321 ? 75.356 41.567 44.397 1.00 35.60 317 ALA A N 1
ATOM 3981 C CA . ALA A 1 321 ? 76.174 42.697 44.770 1.00 35.75 317 ALA A CA 1
ATOM 3982 C C . ALA A 1 321 ? 77.325 42.907 43.794 1.00 35.78 317 ALA A C 1
ATOM 3983 O O . ALA A 1 321 ? 77.914 41.954 43.292 1.00 36.01 317 ALA A O 1
ATOM 3990 N N . ALA A 1 322 ? 77.665 44.161 43.550 1.00 35.61 318 ALA A N 1
ATOM 3991 C CA . ALA A 1 322 ? 78.836 44.486 42.747 1.00 39.83 318 ALA A CA 1
ATOM 3992 C C . ALA A 1 322 ? 80.098 43.781 43.239 1.00 36.48 318 ALA A C 1
ATOM 3993 O O . ALA A 1 322 ? 80.282 43.562 44.437 1.00 36.82 318 ALA A O 1
ATOM 4000 N N . ASP A 1 323 ? 80.955 43.427 42.287 1.00 36.74 319 ASP A N 1
ATOM 4001 C CA . ASP A 1 323 ? 82.273 42.837 42.538 1.00 38.84 319 ASP A CA 1
ATOM 4002 C C . ASP A 1 323 ? 82.239 41.345 42.856 1.00 38.61 319 ASP A C 1
ATOM 4003 O O . ASP A 1 323 ? 83.286 40.719 42.998 1.00 43.52 319 ASP A O 1
ATOM 4012 N N . GLN A 1 324 ? 81.046 40.765 42.928 1.00 37.46 320 GLN A N 1
ATOM 4013 C CA . GLN A 1 324 ? 80.943 39.320 42.999 1.00 37.98 320 GLN A CA 1
ATOM 4014 C C . GLN A 1 324 ? 81.258 38.704 41.651 1.00 40.90 320 GLN A C 1
ATOM 4015 O O . GLN A 1 324 ? 81.050 39.328 40.601 1.00 37.43 320 GLN A O 1
ATOM 4029 N N . SER A 1 325 ? 81.761 37.475 41.684 1.00 43.31 321 SER A N 1
ATOM 4030 C CA . SER A 1 325 ? 82.076 36.750 40.468 1.00 46.44 321 SER A CA 1
ATOM 4031 C C . SER A 1 325 ? 81.505 35.351 40.503 1.00 47.21 321 SER A C 1
ATOM 4032 O O . SER A 1 325 ? 81.361 34.743 41.563 1.00 42.86 321 SER A O 1
ATOM 4040 N N . PHE A 1 326 ? 81.157 34.852 39.328 1.00 38.44 322 PHE A N 1
ATOM 4041 C CA . PHE A 1 326 ? 80.812 33.455 39.184 1.00 38.88 322 PHE A CA 1
ATOM 4042 C C . PHE A 1 326 ? 81.322 32.940 37.852 1.00 38.86 322 PHE A C 1
ATOM 4043 O O . PHE A 1 326 ? 81.551 33.703 36.914 1.00 38.74 322 PHE A O 1
ATOM 4060 N N . THR A 1 327 ? 81.521 31.633 37.797 1.00 39.36 323 THR A N 1
ATOM 4061 C CA . THR A 1 327 ? 82.003 30.972 36.606 1.00 39.56 323 THR A CA 1
ATOM 4062 C C . THR A 1 327 ? 80.945 29.955 36.210 1.00 40.87 323 THR A C 1
ATOM 4063 O O . THR A 1 327 ? 80.535 29.132 37.019 1.00 42.62 323 THR A O 1
ATOM 4074 N N . VAL A 1 328 ? 80.478 30.042 34.974 1.00 39.13 324 VAL A N 1
ATOM 4075 C CA . VAL A 1 328 ? 79.477 29.112 34.481 1.00 39.03 324 VAL A CA 1
ATOM 4076 C C . VAL A 1 328 ? 80.178 27.984 33.735 1.00 43.43 324 VAL A C 1
ATOM 4077 O O . VAL A 1 328 ? 81.292 28.171 33.238 1.00 46.93 324 VAL A O 1
ATOM 4090 N N . PRO A 1 329 ? 79.537 26.802 33.671 1.00 48.96 325 PRO A N 1
ATOM 4091 C CA . PRO A 1 329 ? 80.074 25.617 32.990 1.00 51.97 325 PRO A CA 1
ATOM 4092 C C . PRO A 1 329 ? 80.473 25.920 31.561 1.00 46.80 325 PRO A C 1
ATOM 4093 O O . PRO A 1 329 ? 81.340 25.267 30.988 1.00 53.02 325 PRO A O 1
ATOM 4104 N N . ASP A 1 330 ? 79.822 26.920 30.991 1.00 47.01 326 ASP A N 1
ATOM 4105 C CA . ASP A 1 330 ? 79.964 27.241 29.587 1.00 42.75 326 ASP A CA 1
ATOM 4106 C C . ASP A 1 330 ? 81.102 28.231 29.367 1.00 44.08 326 ASP A C 1
ATOM 4107 O O . ASP A 1 330 ? 80.919 29.436 29.538 1.00 39.94 326 ASP A O 1
ATOM 4116 N N . LYS A 1 331 ? 82.273 27.735 28.974 1.00 50.53 327 LYS A N 1
ATOM 4117 C CA . LYS A 1 331 ? 83.476 28.575 28.941 1.00 51.86 327 LYS A CA 1
ATOM 4118 C C . LYS A 1 331 ? 83.554 29.494 27.720 1.00 50.94 327 LYS A C 1
ATOM 4119 O O . LYS A 1 331 ? 84.553 30.186 27.519 1.00 51.40 327 LYS A O 1
ATOM 4138 N N . THR A 1 332 ? 82.500 29.509 26.912 1.00 50.67 328 THR A N 1
ATOM 4139 C CA . THR A 1 332 ? 82.431 30.438 25.786 1.00 51.50 328 THR A CA 1
ATOM 4140 C C . THR A 1 332 ? 81.851 31.774 26.241 1.00 49.80 328 THR A C 1
ATOM 4141 O O . THR A 1 332 ? 82.045 32.801 25.589 1.00 48.34 328 THR A O 1
ATOM 4152 N N . LEU A 1 333 ? 81.140 31.753 27.366 1.00 45.51 329 LEU A N 1
ATOM 4153 C CA . LEU A 1 333 ? 80.608 32.974 27.957 1.00 43.09 329 LEU A CA 1
ATOM 4154 C C . LEU A 1 333 ? 81.658 33.617 28.859 1.00 43.61 329 LEU A C 1
ATOM 4155 O O . LEU A 1 333 ? 82.436 32.921 29.518 1.00 44.46 329 LEU A O 1
ATOM 4171 N N . GLY A 1 334 ? 81.691 34.945 28.859 1.00 37.80 330 GLY A N 1
ATOM 4172 C CA . GLY A 1 334 ? 82.537 35.697 29.765 1.00 40.24 330 GLY A CA 1
ATOM 4173 C C . GLY A 1 334 ? 84.016 35.515 29.497 1.00 42.45 330 GLY A C 1
ATOM 4174 O O . GLY A 1 334 ? 84.444 35.343 28.356 1.00 41.77 330 GLY A O 1
ATOM 4178 N N . ASP A 1 335 ? 84.793 35.576 30.572 1.00 41.85 331 ASP A N 1
ATOM 4179 C CA . ASP A 1 335 ? 86.216 35.299 30.528 1.00 42.18 331 ASP A CA 1
ATOM 4180 C C . ASP A 1 335 ? 86.431 33.844 30.922 1.00 41.66 331 ASP A C 1
ATOM 4181 O O . ASP A 1 335 ? 86.517 33.521 32.108 1.00 43.19 331 ASP A O 1
ATOM 4190 N N . ASN A 1 336 ? 86.497 32.970 29.921 1.00 42.03 332 ASN A N 1
ATOM 4191 C CA . ASN A 1 336 ? 86.530 31.533 30.147 1.00 50.51 332 ASN A CA 1
ATOM 4192 C C . ASN A 1 336 ? 85.482 31.134 31.187 1.00 44.90 332 ASN A C 1
ATOM 4193 O O . ASN A 1 336 ? 85.799 30.499 32.194 1.00 45.55 332 ASN A O 1
ATOM 4200 N N . GLY A 1 337 ? 84.233 31.525 30.936 1.00 40.59 333 GLY A N 1
ATOM 4201 C CA . GLY A 1 337 ? 83.125 31.177 31.809 1.00 39.55 333 GLY A CA 1
ATOM 4202 C C . GLY A 1 337 ? 82.921 32.155 32.949 1.00 39.25 333 GLY A C 1
ATOM 4203 O O . GLY A 1 337 ? 81.885 32.145 33.603 1.00 38.90 333 GLY A O 1
ATOM 4207 N N . SER A 1 338 ? 83.905 33.012 33.193 1.00 31.82 334 SER A N 1
ATOM 4208 C CA . SER A 1 338 ? 83.842 33.915 34.335 1.00 34.67 334 SER A CA 1
ATOM 4209 C C . SER A 1 338 ? 83.207 35.286 34.059 1.00 32.00 334 SER A C 1
ATOM 4210 O O . SER A 1 338 ? 83.486 35.944 33.048 1.00 31.35 334 SER A O 1
ATOM 4218 N N . TYR A 1 339 ? 82.365 35.712 34.996 1.00 31.92 335 TYR A N 1
ATOM 4219 C CA . TYR A 1 339 ? 81.699 37.011 34.942 1.00 32.10 335 TYR A CA 1
ATOM 4220 C C . TYR A 1 339 ? 81.838 37.726 36.263 1.00 32.61 335 TYR A C 1
ATOM 4221 O O . TYR A 1 339 ? 81.901 37.084 37.322 1.00 33.89 335 TYR A O 1
ATOM 4239 N N . LYS A 1 340 ? 81.872 39.052 36.204 1.00 32.15 336 LYS A N 1
ATOM 4240 C CA . LYS A 1 340 ? 81.861 39.896 37.387 1.00 37.05 336 LYS A CA 1
ATOM 4241 C C . LYS A 1 340 ? 80.630 40.798 37.358 1.00 35.27 336 LYS A C 1
ATOM 4242 O O . LYS A 1 340 ? 80.224 41.280 36.301 1.00 38.33 336 LYS A O 1
ATOM 4261 N N . ILE A 1 341 ? 80.015 40.992 38.517 1.00 29.85 337 ILE A N 1
ATOM 4262 C CA . ILE A 1 341 ? 78.875 41.884 38.636 1.00 29.39 337 ILE A CA 1
ATOM 4263 C C . ILE A 1 341 ? 79.396 43.298 38.791 1.00 34.24 337 ILE A C 1
ATOM 4264 O O . ILE A 1 341 ? 80.283 43.555 39.608 1.00 32.50 337 ILE A O 1
ATOM 4280 N N . THR A 1 342 ? 78.859 44.210 37.996 1.00 27.43 338 THR A N 1
ATOM 4281 C CA . THR A 1 342 ? 79.329 45.583 38.004 1.00 27.07 338 THR A CA 1
ATOM 4282 C C . THR A 1 342 ? 78.203 46.525 38.381 1.00 30.92 338 THR A C 1
ATOM 4283 O O . THR A 1 342 ? 77.029 46.174 38.293 1.00 27.24 338 THR A O 1
ATOM 4294 N N . ALA A 1 343 ? 78.575 47.724 38.818 1.00 28.78 339 ALA A N 1
ATOM 4295 C CA . ALA A 1 343 ? 77.617 48.761 39.133 1.00 27.44 339 ALA A CA 1
ATOM 4296 C C . ALA A 1 343 ? 76.957 49.202 37.832 1.00 27.79 339 ALA A C 1
ATOM 4297 O O . ALA A 1 343 ? 77.621 49.363 36.820 1.00 25.69 339 ALA A O 1
ATOM 4304 N N . ALA A 1 344 ? 75.645 49.385 37.856 1.00 27.05 340 ALA A N 1
ATOM 4305 C CA . ALA A 1 344 ? 74.920 49.779 36.654 1.00 23.85 340 ALA A CA 1
ATOM 4306 C C . ALA A 1 344 ? 74.512 51.232 36.748 1.00 24.71 340 ALA A C 1
ATOM 4307 O O . ALA A 1 344 ? 74.343 51.757 37.859 1.00 25.64 340 ALA A O 1
ATOM 4314 N N . ALA A 1 345 ? 74.342 51.868 35.586 1.00 25.81 341 ALA A N 1
ATOM 4315 C CA . ALA A 1 345 ? 74.018 53.297 35.517 1.00 24.22 341 ALA A CA 1
ATOM 4316 C C . ALA A 1 345 ? 72.695 53.613 36.205 1.00 32.44 341 ALA A C 1
ATOM 4317 O O . ALA A 1 345 ? 72.539 54.702 36.754 1.00 31.50 341 ALA A O 1
ATOM 4324 N N . ASP A 1 346 ? 71.750 52.669 36.199 1.00 22.26 342 ASP A N 1
ATOM 4325 C CA . ASP A 1 346 ? 70.475 52.911 36.873 1.00 26.75 342 ASP A CA 1
ATOM 4326 C C . ASP A 1 346 ? 70.551 52.772 38.395 1.00 26.71 342 ASP A C 1
ATOM 4327 O O . ASP A 1 346 ? 69.520 52.831 39.061 1.00 28.91 342 ASP A O 1
ATOM 4336 N N . GLY A 1 347 ? 71.746 52.575 38.944 1.00 28.65 343 GLY A N 1
ATOM 4337 C CA . GLY A 1 347 ? 71.916 52.509 40.389 1.00 33.12 343 GLY A CA 1
ATOM 4338 C C . GLY A 1 347 ? 71.867 51.100 40.940 1.00 30.21 343 GLY A C 1
ATOM 4339 O O . GLY A 1 347 ? 72.138 50.861 42.120 1.00 31.33 343 GLY A O 1
ATOM 4343 N N . GLY A 1 348 ? 71.506 50.154 40.081 1.00 27.19 344 GLY A N 1
ATOM 4344 C CA . GLY A 1 348 ? 71.523 48.765 40.455 1.00 25.76 344 GLY A CA 1
ATOM 4345 C C . GLY A 1 348 ? 72.845 48.131 40.083 1.00 27.33 344 GLY A C 1
ATOM 4346 O O . GLY A 1 348 ? 73.897 48.786 40.052 1.00 28.24 344 GLY A O 1
ATOM 4350 N N . THR A 1 349 ? 72.789 46.831 39.829 1.00 25.49 345 THR A N 1
ATOM 4351 C CA . THR A 1 349 ? 73.948 46.088 39.402 1.00 25.26 345 THR A CA 1
ATOM 4352 C C . THR A 1 349 ? 73.551 45.336 38.149 1.00 26.43 345 THR A C 1
ATOM 4353 O O . THR A 1 349 ? 72.366 45.138 37.888 1.00 23.46 345 THR A O 1
ATOM 4364 N N . GLU A 1 350 ? 74.556 44.902 37.403 1.00 23.90 346 GLU A N 1
ATOM 4365 C CA . GLU A 1 350 ? 74.314 44.179 36.180 1.00 24.19 346 GLU A CA 1
ATOM 4366 C C . GLU A 1 350 ? 75.484 43.250 35.854 1.00 26.73 346 GLU A C 1
ATOM 4367 O O . GLU A 1 350 ? 76.602 43.385 36.372 1.00 26.44 346 GLU A O 1
ATOM 4379 N N . ILE A 1 351 ? 75.166 42.259 35.039 1.00 21.31 347 ILE A N 1
ATOM 4380 C CA . ILE A 1 351 ? 76.118 41.347 34.437 1.00 26.58 347 ILE A CA 1
ATOM 4381 C C . ILE A 1 351 ? 75.975 41.566 32.938 1.00 24.99 347 ILE A C 1
ATOM 4382 O O . ILE A 1 351 ? 74.864 41.502 32.425 1.00 26.83 347 ILE A O 1
ATOM 4398 N N . ILE A 1 352 ? 77.083 41.790 32.240 1.00 22.52 348 ILE A N 1
ATOM 4399 C CA . ILE A 1 352 ? 77.037 42.074 30.818 1.00 19.25 348 ILE A CA 1
ATOM 4400 C C . ILE A 1 352 ? 77.471 40.836 30.044 1.00 22.93 348 ILE A C 1
ATOM 4401 O O . ILE A 1 352 ? 78.602 40.372 30.194 1.00 22.17 348 ILE A O 1
ATOM 4417 N N . LEU A 1 353 ? 76.568 40.313 29.213 1.00 17.24 349 LEU A N 1
ATOM 4418 C CA . LEU A 1 353 ? 76.777 39.082 28.468 1.00 16.88 349 LEU A CA 1
ATOM 4419 C C . LEU A 1 353 ? 78.009 39.113 27.594 1.00 22.20 349 LEU A C 1
ATOM 4420 O O . LEU A 1 353 ? 78.807 38.188 27.609 1.00 20.35 349 LEU A O 1
ATOM 4436 N N . GLY A 1 354 ? 78.151 40.182 26.814 1.00 20.07 350 GLY A N 1
ATOM 4437 C CA . GLY A 1 354 ? 79.185 40.266 25.800 1.00 20.24 350 GLY A CA 1
ATOM 4438 C C . GLY A 1 354 ? 79.085 41.584 25.058 1.00 16.26 350 GLY A C 1
ATOM 4439 O O . GLY A 1 354 ? 78.359 42.468 25.484 1.00 21.19 350 GLY A O 1
ATOM 4443 N N . ALA A 1 355 ? 79.863 41.728 23.999 1.00 18.29 351 ALA A N 1
ATOM 4444 C CA . ALA A 1 355 ? 79.785 42.912 23.141 1.00 18.56 351 ALA A CA 1
ATOM 4445 C C . ALA A 1 355 ? 78.681 42.714 22.127 1.00 13.90 351 ALA A C 1
ATOM 4446 O O . ALA A 1 355 ? 78.265 41.579 21.852 1.00 14.58 351 ALA A O 1
ATOM 4453 N N . PRO A 1 356 ? 78.200 43.807 21.537 1.00 14.91 352 PRO A N 1
ATOM 4454 C CA . PRO A 1 356 ? 77.330 43.618 20.371 1.00 15.72 352 PRO A CA 1
ATOM 4455 C C . PRO A 1 356 ? 78.095 42.938 19.244 1.00 13.04 352 PRO A C 1
ATOM 4456 O O . PRO A 1 356 ? 79.344 43.047 19.168 1.00 16.86 352 PRO A O 1
ATOM 4467 N N . PHE A 1 357 ? 77.359 42.249 18.397 1.00 11.54 353 PHE A N 1
ATOM 4468 C CA . PHE A 1 357 ? 77.899 41.572 17.220 1.00 15.31 353 PHE A CA 1
ATOM 4469 C C . PHE A 1 357 ? 77.297 42.142 15.955 1.00 12.21 353 PHE A C 1
ATOM 4470 O O . PHE A 1 357 ? 76.074 42.265 15.823 1.00 11.53 353 PHE A O 1
ATOM 4487 N N . LYS A 1 358 ? 78.162 42.461 14.997 1.00 12.62 354 LYS A N 1
ATOM 4488 C CA . LYS A 1 358 ? 77.728 43.027 13.725 1.00 10.32 354 LYS A CA 1
ATOM 4489 C C . LYS A 1 358 ? 77.414 41.919 12.696 1.00 10.31 354 LYS A C 1
ATOM 4490 O O . LYS A 1 358 ? 78.279 41.059 12.415 1.00 13.55 354 LYS A O 1
ATOM 4509 N N . PHE A 1 359 ? 76.195 41.953 12.174 1.00 9.64 355 PHE A N 1
ATOM 4510 C CA . PHE A 1 359 ? 75.740 41.065 11.118 1.00 9.53 355 PHE A CA 1
ATOM 4511 C C . PHE A 1 359 ? 75.732 41.832 9.806 1.00 12.70 355 PHE A C 1
ATOM 4512 O O . PHE A 1 359 ? 75.136 42.905 9.707 1.00 11.81 355 PHE A O 1
ATOM 4529 N N . GLU A 1 360 ? 76.430 41.297 8.827 1.00 12.68 356 GLU A N 1
ATOM 4530 C CA . GLU A 1 360 ? 76.637 42.004 7.576 1.00 12.62 356 GLU A CA 1
ATOM 4531 C C . GLU A 1 360 ? 76.696 40.957 6.469 1.00 14.30 356 GLU A C 1
ATOM 4532 O O . GLU A 1 360 ? 76.679 39.761 6.727 1.00 14.12 356 GLU A O 1
ATOM 4544 N N . PRO A 1 361 ? 76.761 41.395 5.200 1.00 15.93 357 PRO A N 1
ATOM 4545 C CA . PRO A 1 361 ? 76.771 40.414 4.115 1.00 14.04 357 PRO A CA 1
ATOM 4546 C C . PRO A 1 361 ? 77.826 39.314 4.251 1.00 16.06 357 PRO A C 1
ATOM 4547 O O . PRO A 1 361 ? 77.618 38.161 3.852 1.00 19.32 357 PRO A O 1
ATOM 4558 N N . SER A 1 362 ? 78.973 39.653 4.817 1.00 16.23 358 SER A N 1
ATOM 4559 C CA . SER A 1 362 ? 80.050 38.670 4.900 1.00 17.90 358 SER A CA 1
ATOM 4560 C C . SER A 1 362 ? 79.811 37.554 5.926 1.00 15.67 358 SER A C 1
ATOM 4561 O O . SER A 1 362 ? 80.529 36.576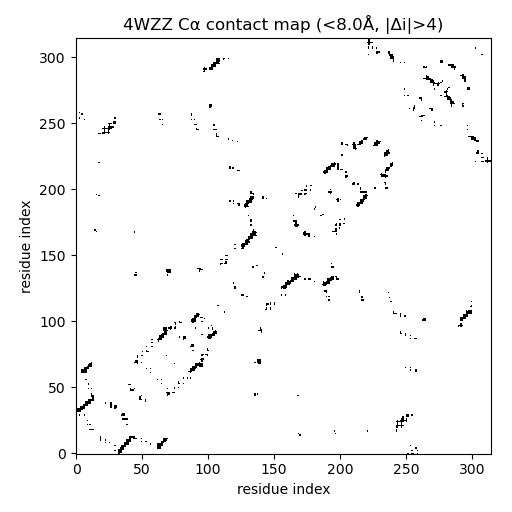 5.929 1.00 17.03 358 SER A O 1
ATOM 4569 N N . ASN A 1 363 ? 78.811 37.692 6.803 1.00 14.21 359 ASN A N 1
ATOM 4570 C CA . ASN A 1 363 ? 78.571 36.666 7.822 1.00 14.93 359 ASN A CA 1
ATOM 4571 C C . ASN A 1 363 ? 77.113 36.352 8.090 1.00 15.31 359 ASN A C 1
ATOM 4572 O O . ASN A 1 363 ? 76.816 35.553 8.951 1.00 12.56 359 ASN A O 1
ATOM 4583 N N . ILE A 1 364 ? 76.189 36.946 7.351 1.00 12.23 360 ILE A N 1
ATOM 4584 C CA . ILE A 1 364 ? 74.777 36.860 7.750 1.00 11.63 360 ILE A CA 1
ATOM 4585 C C . ILE A 1 364 ? 74.207 35.454 7.573 1.00 13.76 360 ILE A C 1
ATOM 4586 O O . ILE A 1 364 ? 73.486 34.972 8.439 1.00 13.47 360 ILE A O 1
ATOM 4602 N N . ALA A 1 365 ? 74.541 34.776 6.478 1.00 11.91 361 ALA A N 1
ATOM 4603 C CA . ALA A 1 365 ? 73.864 33.529 6.168 1.00 17.72 361 ALA A CA 1
ATOM 4604 C C . ALA A 1 365 ? 74.170 32.450 7.211 1.00 15.83 361 ALA A C 1
ATOM 4605 O O . ALA A 1 365 ? 73.276 31.704 7.625 1.00 14.37 361 ALA A O 1
ATOM 4612 N N . GLU A 1 366 ? 75.421 32.375 7.663 1.00 16.43 362 GLU A N 1
ATOM 4613 C CA . GLU A 1 366 ? 75.801 31.328 8.629 1.00 15.07 362 GLU A CA 1
ATOM 4614 C C . GLU A 1 366 ? 75.075 31.533 9.957 1.00 18.21 362 GLU A C 1
ATOM 4615 O O . GLU A 1 366 ? 74.657 30.571 10.593 1.00 18.66 362 GLU A O 1
ATOM 4627 N N . TRP A 1 367 ? 74.865 32.794 10.352 1.00 13.14 363 TRP A N 1
ATOM 4628 C CA . TRP A 1 367 ? 74.226 33.079 11.623 1.00 13.43 363 TRP A CA 1
ATOM 4629 C C . TRP A 1 367 ? 72.715 32.953 11.567 1.00 11.28 363 TRP A C 1
ATOM 4630 O O . TRP A 1 367 ? 72.075 32.798 12.607 1.00 13.82 363 TRP A O 1
ATOM 4651 N N . ALA A 1 368 ? 72.150 33.014 10.362 1.00 14.89 364 ALA A N 1
ATOM 4652 C CA . ALA A 1 368 ? 70.704 32.965 10.189 1.00 15.12 364 ALA A CA 1
ATOM 4653 C C . ALA A 1 368 ? 70.152 31.609 10.621 1.00 16.80 364 ALA A C 1
ATOM 4654 O O . ALA A 1 368 ? 68.964 31.492 10.914 1.00 19.28 364 ALA A O 1
ATOM 4661 N N . LYS A 1 369 ? 71.015 30.599 10.652 1.00 18.91 365 LYS A N 1
ATOM 4662 C CA . LYS A 1 369 ? 70.602 29.286 11.112 1.00 20.96 365 LYS A CA 1
ATOM 4663 C C . LYS A 1 369 ? 70.727 29.101 12.621 1.00 19.12 365 LYS A C 1
ATOM 4664 O O . LYS A 1 369 ? 70.319 28.052 13.147 1.00 24.86 365 LYS A O 1
ATOM 4683 N N . VAL A 1 370 ? 71.289 30.089 13.309 1.00 16.53 366 VAL A N 1
ATOM 4684 C CA . VAL A 1 370 ? 71.510 30.000 14.753 1.00 13.44 366 VAL A CA 1
ATOM 4685 C C . VAL A 1 370 ? 70.371 30.697 15.510 1.00 17.54 366 VAL A C 1
ATOM 4686 O O . VAL A 1 370 ? 69.804 30.132 16.445 1.00 18.58 366 VAL A O 1
ATOM 4699 N N . TYR A 1 371 ? 70.016 31.913 15.096 1.00 13.99 367 TYR A N 1
ATOM 4700 C CA . TYR A 1 371 ? 68.865 32.592 15.683 1.00 9.56 367 TYR A CA 1
ATOM 4701 C C . TYR A 1 371 ? 68.339 33.673 14.750 1.00 14.20 367 TYR A C 1
ATOM 4702 O O . TYR A 1 371 ? 67.198 34.135 14.893 1.00 13.83 367 TYR A O 1
#

CATH classification: 3.40.50.2300 (+1 more: 3.40.50.2300)

Foldseek 3Di:
DADAFEEEEEEQAPPAVLRVLLLLLQQVQQVVRNYHYDYHGFHFRALVSRLVVLVVCVVVVGQEYEYQHSAQESNQVSLVVCVVSNHAYEYEPFHHFQNRHLAYAYQAPLLLQLVVLVVCCVQLVRAFEEEEEEARPRTRSRVSNVVNCVVPPPSNVRYHYPYYHYQNLDLVSLLVVLVVVCVVPVQGAEYEYAHQNNLVNQVNCQVVLNLQRHAYYHEHQLLVVPQADDDNNHRYQKKYGRSSVSSNVSNVVRVCCSVVVDRSDFQRKDADPCLVWDPRRMWTWHQDPSRHIYTHGDGMDMAGPVHSPVRSVVD

Solvent-accessible surface area: 12332 Å² total

Sequence (315 aa):
YATTATYAIIVKSAGNPYNQKESEGYKQVIEANGGKCVIQEPKSSATAEDQITCINNAISQGVDCIAIAANDTDALEPALTEAKNQGIHVLSLDSATNANSRKVFVNQAGTTQIAQALDAILDISGGSGDWAVLSAASTATNQNAWIDGKTVQDSKYSKLNLIGVYYGDDEYQASCDQTEAILAADDPNIKVICAPTTVGIAAAKVLQDKGLSGKVKLTGLGLPSEADYIGDDDQHSCPYFLWNPIQLGNLAAYASISLVNGTITGAADQSFTVPDKTLGDNGSYKITAAADGGTEIILGAPFKFEPSNIAEWAKVY

InterPro domains:
  IPR025997 Periplasmic binding protein [PF13407] (54-312)
  IPR028082 Periplasmic binding protein-like I [SSF53822] (50-313)
  IPR050555 Bacterial Solute-Binding Protein 2 [PTHR30036] (1-362)

Nearest PDB structures (foldseek):
  5hqj-assembly1_A  TM=8.672E-01  e=1.774E-21  Paraburkholderia graminis C4D1M
  6gq0-assembly1_A  TM=8.748E-01  e=3.294E-18  Geobacillus stearothermophilus
  5xss-assembly3_B  TM=8.675E-01  e=7.851E-16  Clostridium beijerinckii NCIMB 8052
  5xsj-assembly1_X-2  TM=8.704E-01  e=2.899E-15  Clostridium beijerinckii NCIMB 8052
  6sw4-assembly1_A  TM=7.167E-01  e=1.464E-16  Geobacillus stearothermophilus